Protein AF-A0A524L6E8-F1 (afdb_monomer)

Mean predicted aligned error: 12.8 Å

Structure (mmCIF, N/CA/C/O backbone):
data_AF-A0A524L6E8-F1
#
_entry.id   AF-A0A524L6E8-F1
#
loop_
_atom_site.group_PDB
_atom_site.id
_atom_site.type_symbol
_atom_site.label_atom_id
_atom_site.label_alt_id
_atom_site.label_comp_id
_atom_site.label_asym_id
_atom_site.label_entity_id
_atom_site.label_seq_id
_atom_site.pdbx_PDB_ins_code
_atom_site.Cartn_x
_atom_site.Cartn_y
_atom_site.Cartn_z
_atom_site.occupancy
_atom_site.B_iso_or_equiv
_atom_site.auth_seq_id
_atom_site.auth_comp_id
_atom_site.auth_asym_id
_atom_site.auth_atom_id
_atom_site.pdbx_PDB_model_num
ATOM 1 N N . MET A 1 1 ? -64.351 -4.124 -28.012 1.00 36.62 1 MET A N 1
ATOM 2 C CA . MET A 1 1 ? -64.960 -5.463 -27.876 1.00 36.62 1 MET A CA 1
ATOM 3 C C . MET A 1 1 ? -64.747 -5.897 -26.426 1.00 36.62 1 MET A C 1
ATOM 5 O O . MET A 1 1 ? -63.591 -6.002 -26.065 1.00 36.62 1 MET A O 1
ATOM 9 N N . PHE A 1 2 ? -65.839 -5.982 -25.640 1.00 32.44 2 PHE A N 1
ATOM 10 C CA . PHE A 1 2 ? -66.122 -6.810 -24.435 1.00 32.44 2 PHE A CA 1
ATOM 11 C C . PHE A 1 2 ? -65.015 -7.028 -23.366 1.00 32.44 2 PHE A C 1
ATOM 13 O O . PHE A 1 2 ? -63.900 -7.359 -23.717 1.00 32.44 2 PHE A O 1
ATOM 20 N N . HIS A 1 3 ? -65.199 -7.000 -22.038 1.00 32.91 3 HIS A N 1
ATOM 21 C CA . HIS A 1 3 ? -66.310 -6.858 -21.074 1.00 32.91 3 HIS A CA 1
ATOM 22 C C . HIS A 1 3 ? -65.629 -6.748 -19.678 1.00 32.91 3 HIS A C 1
ATOM 24 O O . HIS A 1 3 ? -64.704 -7.498 -19.397 1.00 32.91 3 HIS A O 1
ATOM 30 N N . CYS A 1 4 ? -65.873 -5.713 -18.870 1.00 39.41 4 CYS A N 1
ATOM 31 C CA . CYS A 1 4 ? -66.636 -5.737 -17.606 1.00 39.41 4 CYS A CA 1
ATOM 32 C C . CYS A 1 4 ? -66.816 -7.102 -16.896 1.00 39.41 4 CYS A C 1
ATOM 34 O O . CYS A 1 4 ? -67.574 -7.923 -17.398 1.00 39.41 4 CYS A O 1
ATOM 36 N N . VAL A 1 5 ? -66.271 -7.260 -15.674 1.00 37.06 5 VAL A N 1
ATOM 37 C CA . VAL A 1 5 ? -66.956 -7.923 -14.537 1.00 37.06 5 VAL A CA 1
ATOM 38 C C . VAL A 1 5 ? -66.565 -7.236 -13.220 1.00 37.06 5 VAL A C 1
ATOM 40 O O . VAL A 1 5 ? -65.396 -7.130 -12.860 1.00 37.06 5 VAL A O 1
ATOM 43 N N . SER A 1 6 ? -67.594 -6.766 -12.520 1.00 40.00 6 SER A N 1
ATOM 44 C CA . SER A 1 6 ? -67.621 -6.276 -11.140 1.00 40.00 6 SER A CA 1
ATOM 45 C C . SER A 1 6 ? -67.808 -7.450 -10.172 1.00 40.00 6 SER A C 1
ATOM 47 O O . SER A 1 6 ? -68.568 -8.355 -10.502 1.00 40.00 6 SER A O 1
ATOM 49 N N . LEU A 1 7 ? -67.241 -7.410 -8.957 1.00 32.84 7 LEU A N 1
ATOM 50 C CA . LEU A 1 7 ? -67.860 -8.085 -7.809 1.00 32.84 7 LEU A CA 1
ATOM 51 C C . LEU A 1 7 ? -67.586 -7.357 -6.481 1.00 32.84 7 LEU A C 1
ATOM 53 O O . LEU A 1 7 ? -66.528 -6.781 -6.247 1.00 32.84 7 LEU A O 1
ATOM 57 N N . ARG A 1 8 ? -68.627 -7.351 -5.652 1.00 38.22 8 ARG A N 1
ATOM 58 C CA . ARG A 1 8 ? -68.898 -6.538 -4.462 1.00 38.22 8 ARG A CA 1
ATOM 59 C C . ARG A 1 8 ? -68.482 -7.236 -3.152 1.00 38.22 8 ARG A C 1
ATOM 61 O O . ARG A 1 8 ? -68.703 -8.429 -3.027 1.00 38.22 8 ARG A O 1
ATOM 68 N N . ILE A 1 9 ? -68.092 -6.407 -2.169 1.00 38.91 9 ILE A N 1
ATOM 69 C CA . ILE A 1 9 ? -68.478 -6.400 -0.731 1.00 38.91 9 ILE A CA 1
ATOM 70 C C . ILE A 1 9 ? -68.119 -7.625 0.139 1.00 38.91 9 ILE A C 1
ATOM 72 O O . ILE A 1 9 ? -68.647 -8.700 -0.084 1.00 38.91 9 ILE A O 1
ATOM 76 N N . ILE A 1 10 ? -67.402 -7.384 1.252 1.00 36.03 10 ILE A N 1
ATOM 77 C CA . ILE A 1 10 ? -67.815 -7.716 2.639 1.00 36.03 10 ILE A CA 1
ATOM 78 C C . ILE A 1 10 ? -67.105 -6.742 3.603 1.00 36.03 10 ILE A C 1
ATOM 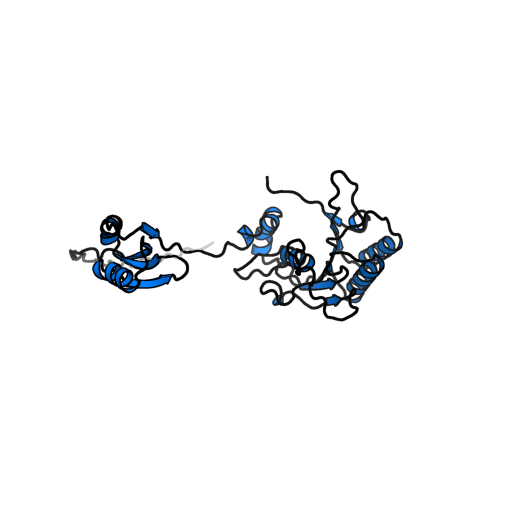80 O O . ILE A 1 10 ? -65.882 -6.639 3.632 1.00 36.03 10 ILE A O 1
ATOM 84 N N . LYS A 1 11 ? -67.908 -5.989 4.367 1.00 38.00 11 LYS A N 1
ATOM 85 C CA . LYS A 1 11 ? -67.497 -5.156 5.507 1.00 38.00 11 LYS A CA 1
ATOM 86 C C . LYS A 1 11 ? -67.365 -6.057 6.737 1.00 38.00 11 LYS A C 1
ATOM 88 O O . LYS A 1 11 ? -68.365 -6.657 7.113 1.00 38.00 11 LYS A O 1
ATOM 93 N N . ASN A 1 12 ? -66.213 -6.064 7.406 1.00 34.88 12 ASN A N 1
ATOM 94 C CA . ASN A 1 12 ? -66.106 -6.538 8.789 1.00 34.88 12 ASN A CA 1
ATOM 95 C C . ASN A 1 12 ? -65.805 -5.348 9.704 1.00 34.88 12 ASN A C 1
ATOM 97 O O . ASN A 1 12 ? -64.741 -4.739 9.642 1.00 34.88 12 ASN A O 1
ATOM 101 N N . ILE A 1 13 ? -66.805 -5.003 10.513 1.00 41.88 13 ILE A N 1
ATOM 102 C CA . ILE A 1 13 ? -66.733 -4.052 11.620 1.00 41.88 13 ILE A CA 1
ATOM 103 C C . ILE A 1 13 ? -66.117 -4.800 12.804 1.00 41.88 13 ILE A C 1
ATOM 105 O O . ILE A 1 13 ? -66.696 -5.775 13.276 1.00 41.88 13 ILE A O 1
ATOM 109 N N . VAL A 1 14 ? -64.971 -4.334 13.298 1.00 35.69 14 VAL A N 1
ATOM 110 C CA . VAL A 1 14 ? -64.428 -4.734 14.601 1.00 35.69 14 VAL A CA 1
ATOM 111 C C . VAL A 1 14 ? -64.546 -3.523 15.522 1.00 35.69 14 VAL A C 1
ATOM 113 O O . VAL A 1 14 ? -63.845 -2.530 15.349 1.00 35.69 14 VAL A O 1
ATOM 116 N N . LEU A 1 15 ? -65.490 -3.587 16.465 1.00 37.50 15 LEU A N 1
ATOM 117 C CA . LEU A 1 15 ? -65.583 -2.655 17.588 1.00 37.50 15 LEU A CA 1
ATOM 118 C C . LEU A 1 15 ? -64.434 -2.954 18.559 1.00 37.50 15 LEU A C 1
ATOM 120 O O . LEU A 1 15 ? -64.418 -4.009 19.190 1.00 37.50 15 LEU A O 1
ATOM 124 N N . ILE A 1 16 ? -63.491 -2.023 18.693 1.00 38.66 16 ILE A N 1
ATOM 125 C CA . ILE A 1 16 ? -62.458 -2.060 19.731 1.00 38.66 16 ILE A CA 1
ATOM 126 C C . ILE A 1 16 ? -62.989 -1.298 20.949 1.00 38.66 16 ILE A C 1
ATOM 128 O O . ILE A 1 16 ? -63.205 -0.088 20.900 1.00 38.66 16 ILE A O 1
ATOM 132 N N . PHE A 1 17 ? -63.221 -2.026 22.040 1.00 37.28 17 PHE A N 1
ATOM 133 C CA . PHE A 1 17 ? -63.502 -1.473 23.363 1.00 37.28 17 PHE A CA 1
ATOM 134 C C . PHE A 1 17 ? -62.194 -0.926 23.957 1.00 37.28 17 PHE A C 1
ATOM 136 O O . PHE A 1 17 ? -61.263 -1.684 24.223 1.00 37.28 17 PHE A O 1
ATOM 143 N N . CYS A 1 18 ? -62.114 0.388 24.164 1.00 33.94 18 CYS A N 1
ATOM 144 C CA . CYS A 1 18 ? -60.981 1.037 24.820 1.00 33.94 18 CYS A CA 1
ATOM 145 C C . CYS A 1 18 ? -61.180 0.982 26.344 1.00 33.94 18 CYS A C 1
ATOM 147 O O . CYS A 1 18 ? -61.939 1.773 26.902 1.00 33.94 18 CYS A O 1
ATOM 149 N N . ALA A 1 19 ? -60.516 0.047 27.024 1.00 40.03 19 ALA A N 1
ATOM 150 C CA . ALA A 1 19 ? -60.362 0.090 28.476 1.00 40.03 19 ALA A CA 1
ATOM 151 C C . ALA A 1 19 ? -59.124 0.936 28.808 1.00 40.03 19 ALA A C 1
ATOM 153 O O . ALA A 1 19 ? -57.996 0.543 28.516 1.00 40.03 19 ALA A O 1
ATOM 154 N N . ILE A 1 20 ? -59.336 2.118 29.388 1.00 41.97 20 ILE A N 1
ATOM 155 C CA . ILE A 1 20 ? -58.260 2.968 29.907 1.00 41.97 20 ILE A CA 1
ATOM 156 C C . ILE A 1 20 ? -57.795 2.360 31.232 1.00 41.97 20 ILE A C 1
ATOM 158 O O . ILE A 1 20 ? -58.473 2.479 32.251 1.00 41.97 20 ILE A O 1
ATOM 162 N N . LEU A 1 21 ? -56.640 1.697 31.210 1.00 39.06 21 LEU A N 1
ATOM 163 C CA . LEU A 1 21 ? -55.912 1.311 32.413 1.00 39.06 21 LEU A CA 1
ATOM 164 C C . LEU A 1 21 ? -54.961 2.464 32.769 1.00 39.06 21 LEU A C 1
ATOM 166 O O . LEU A 1 21 ? -53.971 2.696 32.077 1.00 39.06 21 LEU A O 1
ATOM 170 N N . VAL A 1 22 ? -55.268 3.214 33.829 1.00 43.75 22 VAL A N 1
ATOM 171 C CA . VAL A 1 22 ? -54.343 4.211 34.387 1.00 43.75 22 VAL A CA 1
ATOM 172 C C . VAL A 1 22 ? -53.278 3.458 35.180 1.00 43.75 22 VAL A C 1
ATOM 174 O O . VAL A 1 22 ? -53.505 3.055 36.319 1.00 43.75 22 VAL A O 1
ATOM 177 N N . ILE A 1 23 ? -52.120 3.231 34.563 1.00 44.09 23 ILE A N 1
ATOM 178 C CA . ILE A 1 23 ? -50.935 2.721 35.255 1.00 44.09 23 ILE A CA 1
ATOM 179 C C . ILE A 1 23 ? -50.186 3.937 35.804 1.00 44.09 23 ILE A C 1
ATOM 181 O O . ILE A 1 23 ? -49.576 4.692 35.049 1.00 44.09 23 ILE A O 1
ATOM 185 N N . ASN A 1 24 ? -50.224 4.127 37.124 1.00 41.59 24 ASN A N 1
ATOM 186 C CA . ASN A 1 24 ? -49.291 5.009 37.825 1.00 41.59 24 ASN A CA 1
ATOM 187 C C . ASN A 1 24 ? -47.890 4.382 37.766 1.00 41.59 24 ASN A C 1
ATOM 189 O O . ASN A 1 24 ? -47.477 3.665 38.674 1.00 41.59 24 ASN A O 1
ATOM 193 N N . GLY A 1 25 ? -47.178 4.610 36.664 1.00 37.53 25 GLY A N 1
ATOM 194 C CA . GLY A 1 25 ? -45.773 4.252 36.533 1.00 37.53 25 GLY A CA 1
ATOM 195 C C . GLY A 1 25 ? -44.909 5.273 37.261 1.00 37.53 25 GLY A C 1
ATOM 196 O O . GLY A 1 25 ? -44.691 6.373 36.760 1.00 37.53 25 GLY A O 1
ATOM 197 N N . THR A 1 26 ? -44.382 4.917 38.431 1.00 43.66 26 THR A N 1
ATOM 198 C CA . THR A 1 26 ? -43.161 5.550 38.936 1.00 43.66 26 THR A CA 1
ATOM 199 C C . THR A 1 26 ? -42.056 5.264 37.924 1.00 43.66 26 THR A C 1
ATOM 201 O O . THR A 1 26 ? -41.679 4.105 37.748 1.00 43.66 26 THR A O 1
ATOM 204 N N . ALA A 1 27 ? -41.574 6.288 37.220 1.00 42.12 27 ALA A N 1
ATOM 205 C CA . ALA A 1 27 ? -40.436 6.151 36.322 1.00 42.12 27 ALA A CA 1
ATOM 206 C C . ALA A 1 27 ? -39.238 5.618 37.125 1.00 42.12 27 ALA A C 1
ATOM 208 O O . ALA A 1 27 ? -38.741 6.302 38.020 1.00 42.12 27 ALA A O 1
ATOM 209 N N . LEU A 1 28 ? -38.794 4.390 36.838 1.00 50.12 28 LEU A N 1
ATOM 210 C CA . LEU A 1 28 ? -37.467 3.944 37.252 1.00 50.12 28 LEU A CA 1
ATOM 211 C C . LEU A 1 28 ? -36.471 4.915 36.616 1.00 50.12 28 LEU A C 1
ATOM 213 O O . LEU A 1 28 ? -36.441 5.051 35.393 1.00 50.12 28 LEU A O 1
ATOM 217 N N . ALA A 1 29 ? -35.719 5.641 37.443 1.00 58.91 29 ALA A N 1
ATOM 218 C CA . ALA A 1 29 ? -34.660 6.513 36.958 1.00 58.91 29 ALA A CA 1
ATOM 219 C C . ALA A 1 29 ? -33.679 5.658 36.147 1.00 58.91 29 ALA A C 1
ATOM 221 O O . ALA A 1 29 ? -33.188 4.653 36.657 1.00 58.91 29 ALA A O 1
ATOM 222 N N . ALA A 1 30 ? -33.451 6.019 34.884 1.00 84.31 30 ALA A N 1
ATOM 223 C CA . ALA A 1 30 ? -32.510 5.301 34.039 1.00 84.31 30 ALA A CA 1
ATOM 224 C C . ALA A 1 30 ? -31.103 5.379 34.652 1.00 84.31 30 ALA A C 1
ATOM 226 O O . ALA A 1 30 ? -30.686 6.440 35.126 1.00 84.31 30 ALA A O 1
ATOM 227 N N . ASP A 1 31 ? -30.387 4.259 34.655 1.00 91.69 31 ASP A N 1
ATOM 228 C CA . ASP A 1 31 ? -28.967 4.247 34.993 1.00 91.69 31 ASP A CA 1
ATOM 229 C C . ASP A 1 31 ? -28.167 4.854 33.831 1.00 91.69 31 ASP A C 1
ATOM 231 O O . ASP A 1 31 ? -28.506 4.663 32.659 1.00 91.69 31 ASP A O 1
ATOM 235 N N . ARG A 1 32 ? -27.090 5.574 34.154 1.00 93.81 32 ARG A N 1
ATOM 236 C CA . ARG A 1 32 ? -26.113 6.084 33.191 1.00 93.81 32 ARG A CA 1
ATOM 237 C C . ARG A 1 32 ? -24.729 5.541 33.503 1.00 93.81 32 ARG A C 1
ATOM 239 O O . ARG A 1 32 ? -24.283 5.551 34.651 1.00 93.81 32 ARG A O 1
ATOM 246 N N . ASP A 1 33 ? -24.033 5.127 32.453 1.00 96.56 33 ASP A N 1
ATOM 247 C CA . ASP A 1 33 ? -22.639 4.719 32.542 1.00 96.56 33 ASP A CA 1
ATOM 248 C C . ASP A 1 33 ? -21.717 5.939 32.573 1.00 96.56 33 ASP A C 1
ATOM 250 O O . ASP A 1 33 ? -21.792 6.845 31.737 1.00 96.56 33 ASP A O 1
ATOM 254 N N . VAL A 1 34 ? -20.867 5.982 33.593 1.00 96.88 34 VAL A N 1
ATOM 255 C CA . VAL A 1 34 ? -20.002 7.118 33.897 1.00 96.88 34 VAL A CA 1
ATOM 256 C C . VAL A 1 34 ? -18.607 6.665 34.298 1.00 96.88 34 VAL A C 1
ATOM 258 O O . VAL A 1 34 ? -18.418 5.593 34.876 1.00 96.88 34 VAL A O 1
ATOM 261 N N . ILE A 1 35 ? -17.638 7.547 34.073 1.00 96.94 35 ILE A N 1
ATOM 262 C CA . ILE A 1 35 ? -16.325 7.491 34.707 1.00 96.94 35 ILE A CA 1
ATOM 263 C C . ILE A 1 35 ? -16.317 8.497 35.860 1.00 96.94 35 ILE A C 1
ATOM 265 O O . ILE A 1 35 ? -16.524 9.699 35.662 1.00 96.94 35 ILE A O 1
ATOM 269 N N . VAL A 1 36 ? -16.063 8.007 37.072 1.00 96.69 36 VAL A N 1
ATOM 270 C CA . VAL A 1 36 ? -15.968 8.812 38.295 1.00 96.69 36 VAL A CA 1
ATOM 271 C C . VAL A 1 36 ? -14.506 8.908 38.703 1.00 96.69 36 VAL A C 1
ATOM 273 O O . VAL A 1 36 ? -13.894 7.908 39.074 1.00 96.69 36 VAL A O 1
ATOM 276 N N . GLY A 1 37 ? -13.942 10.111 38.630 1.00 95.50 37 GLY A N 1
ATOM 277 C CA . GLY A 1 37 ? -12.593 10.415 39.097 1.00 95.50 37 GLY A CA 1
ATOM 278 C C . GLY A 1 37 ? -12.589 10.867 40.550 1.00 95.50 37 GLY A C 1
ATOM 279 O O . GLY A 1 37 ? -13.495 11.578 40.982 1.00 95.50 37 GLY A O 1
ATOM 280 N N . PHE A 1 38 ? -11.542 10.521 41.295 1.00 94.88 38 PHE A N 1
ATOM 281 C CA . PHE A 1 38 ? -11.409 10.814 42.724 1.00 94.88 38 PHE A CA 1
ATOM 282 C C . PHE A 1 38 ? -10.144 11.629 43.018 1.00 94.88 38 PHE A C 1
ATOM 284 O O . PHE A 1 38 ? -9.137 11.530 42.311 1.00 94.88 38 PHE A O 1
ATOM 291 N N . HIS A 1 39 ? -10.168 12.421 44.093 1.00 90.25 39 HIS A N 1
ATOM 292 C CA . HIS A 1 39 ? -8.996 13.184 44.544 1.00 90.25 39 HIS A CA 1
ATOM 293 C C . HIS A 1 39 ? -7.924 12.315 45.225 1.00 90.25 39 HIS A C 1
ATOM 295 O O . HIS A 1 39 ? -6.746 12.655 45.164 1.00 90.25 39 HIS A O 1
ATOM 301 N N . GLN A 1 40 ? -8.312 11.198 45.850 1.00 83.25 40 GLN A N 1
ATOM 302 C CA . GLN A 1 40 ? -7.420 10.289 46.584 1.00 83.25 40 GLN A CA 1
ATOM 303 C C . GLN A 1 40 ? -7.697 8.828 46.226 1.00 83.25 40 GLN A C 1
ATOM 305 O O . GLN A 1 40 ? -8.834 8.476 45.901 1.00 83.25 40 GLN A O 1
ATOM 310 N N . SER A 1 41 ? -6.662 7.987 46.240 1.00 71.38 41 SER A N 1
ATOM 311 C CA . SER A 1 41 ? -6.761 6.582 45.845 1.00 71.38 41 SER A CA 1
ATOM 312 C C . SER A 1 41 ? -7.025 5.678 47.047 1.00 71.38 41 SER A C 1
ATOM 314 O O . SER A 1 41 ? -6.100 5.299 47.760 1.00 71.38 41 SER A O 1
ATOM 316 N N . ASP A 1 42 ? -8.286 5.302 47.238 1.00 80.50 42 ASP A N 1
ATOM 317 C CA . ASP A 1 42 ? -8.696 4.219 48.136 1.00 80.50 42 ASP A CA 1
ATOM 318 C C . ASP A 1 42 ? -9.820 3.427 47.460 1.00 80.50 42 ASP A C 1
ATOM 320 O O . ASP A 1 42 ? -10.948 3.902 47.348 1.00 80.50 42 ASP A O 1
ATOM 324 N N . VAL A 1 43 ? -9.494 2.230 46.973 1.00 72.69 43 VAL A N 1
ATOM 325 C CA . VAL A 1 43 ? -10.407 1.383 46.189 1.00 72.69 43 VAL A CA 1
ATOM 326 C C . VAL A 1 43 ? -11.669 1.028 46.978 1.00 72.69 43 VAL A C 1
ATOM 328 O O . VAL A 1 43 ? -12.773 1.150 46.450 1.00 72.69 43 VAL A O 1
ATOM 331 N N . THR A 1 44 ? -11.524 0.690 48.261 1.00 81.00 44 THR A N 1
ATOM 332 C CA . THR A 1 44 ? -12.650 0.337 49.138 1.00 81.00 44 THR A CA 1
ATOM 333 C C . THR A 1 44 ? -13.576 1.536 49.330 1.00 81.00 44 THR A C 1
ATOM 335 O O . THR A 1 44 ? -14.801 1.405 49.300 1.00 81.00 44 THR A O 1
ATOM 338 N N . ALA A 1 45 ? -13.002 2.734 49.480 1.00 83.50 45 ALA A N 1
ATOM 339 C CA . ALA A 1 45 ? -13.780 3.962 49.602 1.00 83.50 45 ALA A CA 1
ATOM 340 C C . ALA A 1 45 ? -14.493 4.343 48.294 1.00 83.50 45 ALA A C 1
ATOM 342 O O . ALA A 1 45 ? -15.626 4.827 48.350 1.00 83.50 45 ALA A O 1
ATOM 343 N N . LYS A 1 46 ? -13.868 4.109 47.129 1.00 88.19 46 LYS A N 1
ATOM 344 C CA . LYS A 1 46 ? -14.487 4.336 45.810 1.00 88.19 46 LYS A CA 1
ATOM 345 C C . LYS A 1 46 ? -15.683 3.415 45.599 1.00 88.19 46 LYS A C 1
ATOM 347 O O . LYS A 1 46 ? -16.774 3.900 45.311 1.00 88.19 46 LYS A O 1
ATOM 352 N N . GLU A 1 47 ? -15.489 2.108 45.773 1.00 88.88 47 GLU A N 1
ATOM 353 C CA . GLU A 1 47 ? -16.532 1.097 45.586 1.00 88.88 47 GLU A CA 1
ATOM 354 C C . GLU A 1 47 ? -17.718 1.365 46.516 1.00 88.88 47 GLU A C 1
ATOM 356 O O . GLU A 1 47 ? -18.863 1.440 46.063 1.00 88.88 47 GLU A O 1
ATOM 361 N N . LYS A 1 48 ? -17.442 1.645 47.797 1.00 91.69 48 LYS A N 1
ATOM 362 C CA . LYS A 1 48 ? -18.482 2.017 48.756 1.00 91.69 48 LYS A CA 1
ATOM 363 C C . LYS A 1 48 ? -19.243 3.274 48.326 1.00 91.69 48 LYS A C 1
ATOM 365 O O . LYS A 1 48 ? -20.464 3.291 48.421 1.00 91.69 48 LYS A O 1
ATOM 370 N N . LEU A 1 49 ? -18.559 4.316 47.842 1.00 92.62 49 LEU A N 1
ATOM 371 C CA . LEU A 1 49 ? -19.215 5.551 47.396 1.00 92.62 49 LEU A CA 1
ATOM 372 C C . LEU A 1 49 ? -20.168 5.290 46.224 1.00 92.62 49 LEU A C 1
ATOM 374 O O . LEU A 1 49 ? -21.288 5.805 46.226 1.00 92.62 49 LEU A O 1
ATOM 378 N N . ILE A 1 50 ? -19.744 4.481 45.248 1.00 94.81 50 ILE A N 1
ATOM 379 C CA . ILE A 1 50 ? -20.592 4.081 44.119 1.00 94.81 50 ILE A CA 1
ATOM 380 C C . ILE A 1 50 ? -21.827 3.319 44.623 1.00 94.81 50 ILE A C 1
ATOM 382 O O . ILE A 1 50 ? -22.950 3.700 44.288 1.00 94.81 50 ILE A O 1
ATOM 386 N N . HIS A 1 51 ? -21.643 2.319 45.490 1.00 93.69 51 HIS A N 1
ATOM 387 C CA . HIS A 1 51 ? -22.746 1.535 46.059 1.00 93.69 51 HIS A CA 1
ATOM 388 C C . HIS A 1 51 ? -23.708 2.361 46.926 1.00 93.69 51 HIS A C 1
ATOM 390 O O . HIS A 1 51 ? -24.923 2.222 46.788 1.00 93.69 51 HIS A O 1
ATOM 396 N N . ASP A 1 52 ? -23.197 3.261 47.772 1.00 94.38 52 ASP A N 1
ATOM 397 C CA . ASP A 1 52 ? -24.000 4.150 48.629 1.00 94.38 52 ASP A CA 1
ATOM 398 C C . ASP A 1 52 ? -24.909 5.089 47.810 1.00 94.38 52 ASP A C 1
ATOM 400 O O . ASP A 1 52 ? -25.905 5.608 48.320 1.00 94.38 52 ASP A O 1
ATOM 404 N N . ASN A 1 53 ? -24.574 5.323 46.538 1.00 94.31 53 ASN A N 1
ATOM 405 C CA . ASN A 1 53 ? -25.381 6.105 45.603 1.00 94.31 53 ASN A CA 1
ATOM 406 C C . ASN A 1 53 ? -26.156 5.223 44.611 1.00 94.31 53 ASN A C 1
ATOM 408 O O . ASN A 1 53 ? -26.594 5.702 43.567 1.00 94.31 53 ASN A O 1
ATOM 412 N N . GLY A 1 54 ? -26.361 3.947 44.945 1.00 94.00 54 GLY A N 1
ATOM 413 C CA . GLY A 1 54 ? -27.151 3.006 44.150 1.00 94.00 54 GLY A CA 1
ATOM 414 C C . GLY A 1 54 ? -26.488 2.574 42.843 1.00 94.00 54 GLY A C 1
ATOM 415 O O . GLY A 1 54 ? -27.149 1.955 42.016 1.00 94.00 54 GLY A O 1
ATOM 416 N N . GLY A 1 55 ? -25.211 2.905 42.643 1.00 94.75 55 GLY A N 1
ATOM 417 C CA . GLY A 1 55 ? -24.458 2.517 41.462 1.00 94.75 55 GLY A CA 1
ATOM 418 C C . GLY A 1 55 ? -23.846 1.122 41.568 1.00 94.75 55 GLY A C 1
ATOM 419 O O . GLY A 1 55 ? -23.761 0.520 42.641 1.00 94.75 55 GLY A O 1
ATOM 420 N N . LYS A 1 56 ? -23.378 0.620 40.427 1.00 96.00 56 LYS A N 1
ATOM 421 C CA . LYS A 1 56 ? -22.650 -0.641 40.278 1.00 96.00 56 LYS A CA 1
ATOM 422 C C . LYS A 1 56 ? -21.281 -0.357 39.684 1.00 96.00 56 LYS A C 1
ATOM 424 O O . LYS A 1 56 ? -21.185 0.199 38.588 1.00 96.00 56 LYS A O 1
ATOM 429 N N . LEU A 1 57 ? -20.233 -0.750 40.400 1.00 94.56 57 LEU A N 1
ATOM 430 C CA . LEU A 1 57 ? -18.865 -0.683 39.905 1.00 94.56 57 LEU A CA 1
ATOM 431 C C . LEU A 1 57 ? -18.699 -1.636 38.710 1.00 94.56 57 LEU A C 1
ATOM 433 O O . LEU A 1 57 ? -19.116 -2.790 38.781 1.00 94.56 57 LEU A O 1
ATOM 437 N N . LYS A 1 58 ? -18.092 -1.157 37.619 1.00 95.88 58 LYS A N 1
ATOM 438 C CA . LYS A 1 58 ? -17.739 -1.982 36.453 1.00 95.88 58 LYS A CA 1
ATOM 439 C C . LYS A 1 58 ? -16.241 -2.270 36.398 1.00 95.88 58 LYS A C 1
ATOM 441 O O . LYS A 1 58 ? -15.847 -3.417 36.212 1.00 95.88 58 LYS A O 1
ATOM 446 N N . LYS A 1 59 ? -15.402 -1.242 36.565 1.00 95.00 59 LYS A N 1
ATOM 447 C CA . LYS A 1 59 ? -13.935 -1.368 36.527 1.00 95.00 59 LYS A CA 1
ATOM 448 C C . LYS A 1 59 ? -13.264 -0.273 37.350 1.00 95.00 59 LYS A C 1
ATOM 450 O O . LYS A 1 59 ? -13.612 0.892 37.185 1.00 95.00 59 LYS A O 1
ATOM 455 N N . ASP A 1 60 ? -12.278 -0.632 38.170 1.00 93.50 60 ASP A N 1
ATOM 456 C CA . ASP A 1 60 ? -11.335 0.319 38.776 1.00 93.50 60 ASP A CA 1
ATOM 457 C C . ASP A 1 60 ? -10.108 0.462 37.870 1.00 93.50 60 ASP A C 1
ATOM 459 O O . ASP A 1 60 ? -9.567 -0.530 37.372 1.00 93.50 60 ASP A O 1
ATOM 463 N N . PHE A 1 61 ? -9.698 1.698 37.601 1.00 92.88 61 PHE A N 1
ATOM 464 C CA . PHE A 1 61 ? -8.560 1.975 36.736 1.00 92.88 61 PHE A CA 1
ATOM 465 C C . PHE A 1 61 ? -7.280 2.090 37.572 1.00 92.88 61 PHE A C 1
ATOM 467 O O . PHE A 1 61 ? -7.255 2.744 38.610 1.00 92.88 61 PHE A O 1
ATOM 474 N N . HIS A 1 62 ? -6.190 1.476 37.107 1.00 89.38 62 HIS A N 1
ATOM 475 C CA . HIS A 1 62 ? -4.901 1.518 37.814 1.00 89.38 62 HIS A CA 1
ATOM 476 C C . HIS A 1 62 ? -4.020 2.705 37.402 1.00 89.38 62 HIS A C 1
ATOM 478 O O . HIS A 1 62 ? -3.209 3.170 38.196 1.00 89.38 62 HIS A O 1
ATOM 484 N N . LEU A 1 63 ? -4.177 3.206 36.170 1.00 90.44 63 LEU A N 1
ATOM 485 C CA . LEU A 1 63 ? -3.387 4.327 35.642 1.00 90.44 63 LEU A CA 1
ATOM 486 C C . LEU A 1 63 ? -3.881 5.687 36.151 1.00 90.44 63 LEU A C 1
ATOM 488 O O . LEU A 1 63 ? -3.099 6.609 36.367 1.00 90.44 63 LEU A O 1
ATOM 492 N N . ILE A 1 64 ? -5.193 5.815 36.323 1.00 93.19 64 ILE A N 1
ATOM 493 C CA . ILE A 1 64 ? -5.845 7.029 36.801 1.00 93.19 64 ILE A CA 1
ATOM 494 C C . ILE A 1 64 ? -6.658 6.696 38.036 1.00 93.19 64 ILE A C 1
ATOM 496 O O . ILE A 1 64 ? -7.202 5.605 38.159 1.00 93.19 64 ILE A O 1
ATOM 500 N N . ASN A 1 65 ? -6.795 7.661 38.936 1.00 93.88 65 ASN A N 1
ATOM 501 C CA . ASN A 1 65 ? -7.599 7.481 40.131 1.00 93.88 65 ASN A CA 1
ATOM 502 C C . ASN A 1 65 ? -9.102 7.622 39.830 1.00 93.88 65 ASN A C 1
ATOM 504 O O . ASN A 1 65 ? -9.733 8.604 40.223 1.00 93.88 65 ASN A O 1
ATOM 508 N N . ALA A 1 66 ? -9.658 6.672 39.082 1.00 95.50 66 ALA A N 1
ATOM 509 C CA . ALA A 1 66 ? -11.038 6.695 38.621 1.00 95.50 66 ALA A CA 1
ATOM 510 C C . ALA A 1 66 ? -11.629 5.285 38.519 1.00 95.50 66 ALA A C 1
ATOM 512 O O . ALA A 1 66 ? -10.896 4.302 38.446 1.00 95.50 66 ALA A O 1
ATOM 513 N N . VAL A 1 67 ? -12.957 5.207 38.463 1.00 96.00 67 VAL A N 1
ATOM 514 C CA . VAL A 1 67 ? -13.696 3.972 38.176 1.00 96.00 67 VAL A CA 1
ATOM 515 C C . VAL A 1 67 ? -14.698 4.195 37.052 1.00 96.00 67 VAL A C 1
ATOM 517 O O . VAL A 1 67 ? -15.231 5.296 36.928 1.00 96.00 67 VAL A O 1
ATOM 520 N N . SER A 1 68 ? -14.999 3.154 36.280 1.00 96.75 68 SER A N 1
ATOM 521 C CA . SER A 1 68 ? -16.232 3.088 35.487 1.00 96.75 68 SER A CA 1
ATOM 522 C C . SER A 1 68 ? -17.337 2.448 36.324 1.00 96.75 68 SER A C 1
ATOM 524 O O . SER A 1 68 ? -17.113 1.459 37.034 1.00 96.75 68 SER A O 1
ATOM 526 N N . ALA A 1 69 ? -18.531 3.026 36.271 1.00 96.69 69 ALA A N 1
ATOM 527 C CA . ALA A 1 69 ? -19.690 2.563 37.017 1.00 96.69 69 ALA A CA 1
ATOM 528 C C . ALA A 1 69 ? -20.983 2.864 36.258 1.00 96.69 69 ALA A C 1
ATOM 530 O O . ALA A 1 69 ? -21.061 3.833 35.508 1.00 96.69 69 ALA A O 1
ATOM 531 N N . SER A 1 70 ? -22.010 2.056 36.505 1.00 97.12 70 SER A N 1
ATOM 532 C CA . SER A 1 70 ? -23.389 2.396 36.150 1.00 97.12 70 SER A CA 1
ATOM 533 C C . SER A 1 70 ? -24.046 3.045 37.362 1.00 97.12 70 SER A C 1
ATOM 535 O O . SER A 1 70 ? -23.996 2.465 38.447 1.00 97.12 70 SER A O 1
ATOM 537 N N . VAL A 1 71 ? -24.597 4.249 37.231 1.00 96.62 71 VAL A N 1
ATOM 538 C CA . VAL A 1 71 ? -25.143 5.027 38.355 1.00 96.62 71 VAL A CA 1
ATOM 539 C C . VAL A 1 71 ? -26.546 5.527 38.004 1.00 96.62 71 VAL A C 1
ATOM 541 O O . VAL A 1 71 ? -26.714 6.061 36.908 1.00 96.62 71 VAL A O 1
ATOM 544 N N . PRO A 1 72 ? -27.534 5.453 38.917 1.00 96.75 72 PRO A N 1
ATOM 545 C CA . PRO A 1 72 ? -28.846 6.055 38.694 1.00 96.75 72 PRO A CA 1
ATOM 546 C C . PRO A 1 72 ? -28.724 7.545 38.364 1.00 96.75 72 PRO A C 1
ATOM 548 O O . PRO A 1 72 ? -28.152 8.301 39.154 1.00 96.75 72 PRO A O 1
ATOM 551 N N . GLU A 1 73 ? -29.291 7.993 37.239 1.00 93.81 73 GLU A N 1
ATOM 552 C CA . GLU A 1 73 ? -29.145 9.376 36.749 1.00 93.81 73 GLU A CA 1
ATOM 553 C C . GLU A 1 73 ? -29.519 10.411 37.826 1.00 93.81 73 GLU A C 1
ATOM 555 O O . GLU A 1 73 ? -28.813 11.397 38.040 1.00 93.81 73 GLU A O 1
ATOM 560 N N . ALA A 1 74 ? -30.577 10.127 38.593 1.00 94.38 74 ALA A N 1
ATOM 561 C CA . ALA A 1 74 ? -31.059 10.975 39.684 1.00 94.38 74 ALA A CA 1
ATOM 562 C C . ALA A 1 74 ? -30.020 11.223 40.798 1.00 94.38 74 ALA A C 1
ATOM 564 O O . ALA A 1 74 ? -30.103 12.226 41.509 1.00 94.38 74 ALA A O 1
ATOM 565 N N . ASN A 1 75 ? -29.031 10.337 40.952 1.00 95.31 75 ASN A N 1
ATOM 566 C CA . ASN A 1 75 ? -28.015 10.424 41.999 1.00 95.31 75 ASN A CA 1
ATOM 567 C C . ASN A 1 75 ? -26.729 11.120 41.533 1.00 95.31 75 ASN A C 1
ATOM 569 O O . ASN A 1 75 ? -25.908 11.499 42.372 1.00 95.31 75 ASN A O 1
ATOM 573 N N . ILE A 1 76 ? -26.554 11.358 40.230 1.00 93.88 76 ILE A N 1
ATOM 574 C CA . ILE A 1 76 ? -25.305 11.911 39.693 1.00 93.88 76 ILE A CA 1
ATOM 575 C C . ILE A 1 76 ? -25.078 13.353 40.163 1.00 93.88 76 ILE A C 1
ATOM 577 O O . ILE A 1 76 ? -23.979 13.692 40.600 1.00 93.88 76 ILE A O 1
ATOM 581 N N . GLU A 1 77 ? -26.115 14.195 40.168 1.00 92.75 77 GLU A N 1
ATOM 582 C CA . GLU A 1 77 ? -26.003 15.584 40.647 1.00 92.75 77 GLU A CA 1
ATOM 583 C C . GLU A 1 77 ? -25.696 15.677 42.147 1.00 92.75 77 GLU A C 1
ATOM 585 O O . GLU A 1 77 ? -25.039 16.616 42.602 1.00 92.75 77 GLU A O 1
ATOM 590 N N . LYS A 1 78 ? -26.129 14.683 42.930 1.00 93.50 78 LYS A N 1
ATOM 591 C CA . LYS A 1 78 ? -25.739 14.554 44.337 1.00 93.50 78 LYS A CA 1
ATOM 592 C C . LYS A 1 78 ? -24.268 14.156 44.448 1.00 93.50 78 LYS A C 1
ATOM 594 O O . LYS A 1 78 ? -23.534 14.776 45.213 1.00 93.50 78 LYS A O 1
ATOM 599 N N . MET A 1 79 ? -23.832 13.161 43.676 1.00 94.50 79 MET A N 1
ATOM 600 C CA . MET A 1 79 ? -22.445 12.688 43.682 1.00 94.50 79 MET A CA 1
ATOM 601 C C . MET A 1 79 ? -21.453 13.779 43.265 1.00 94.50 79 MET A C 1
ATOM 603 O O . MET A 1 79 ? -20.406 13.903 43.889 1.00 94.50 79 MET A O 1
ATOM 607 N N . LYS A 1 80 ? -21.796 14.638 42.294 1.00 93.12 80 LYS A N 1
ATOM 608 C CA . LYS A 1 80 ? -20.954 15.780 41.884 1.00 93.12 80 LYS A CA 1
ATOM 609 C C . LYS A 1 80 ? -20.617 16.757 43.022 1.00 93.12 80 LYS A C 1
ATOM 611 O O . LYS A 1 80 ? -19.665 17.517 42.893 1.00 93.12 80 LYS A O 1
ATOM 616 N N . LYS A 1 81 ? -21.390 16.766 44.114 1.00 94.31 81 LYS A N 1
ATOM 617 C CA . LYS A 1 81 ? -21.163 17.632 45.287 1.00 94.31 81 LYS A CA 1
ATOM 618 C C . LYS A 1 81 ? -20.288 16.977 46.362 1.00 94.31 81 LYS A C 1
ATOM 620 O O . LYS A 1 81 ? -19.912 17.651 47.322 1.00 94.31 81 LYS A O 1
ATOM 625 N N . ASP A 1 82 ? -19.991 15.682 46.241 1.00 94.00 82 ASP A N 1
ATOM 626 C CA . ASP A 1 82 ? -19.133 14.966 47.185 1.00 94.00 82 ASP A CA 1
ATOM 627 C C . ASP A 1 82 ? -17.679 15.429 47.027 1.00 94.00 82 ASP A C 1
ATOM 629 O O . ASP A 1 82 ? -17.099 15.328 45.950 1.00 94.00 82 ASP A O 1
ATOM 633 N N . GLN A 1 83 ? -17.071 15.907 48.116 1.00 93.31 83 GLN A N 1
ATOM 634 C CA . GLN A 1 83 ? -15.711 16.466 48.122 1.00 93.31 83 GLN A CA 1
ATOM 635 C C . GLN A 1 83 ? -14.624 15.445 47.741 1.00 93.31 83 GLN A C 1
ATOM 637 O O . GLN A 1 83 ? -13.488 15.819 47.458 1.00 93.31 83 GLN A O 1
ATOM 642 N N . ARG A 1 84 ? -14.944 14.145 47.744 1.00 93.44 84 ARG A N 1
ATOM 643 C CA . ARG A 1 84 ? -14.022 13.079 47.326 1.00 93.44 84 ARG A CA 1
ATOM 644 C C . ARG A 1 84 ? -13.972 12.917 45.805 1.00 93.44 84 ARG A C 1
ATOM 646 O O . ARG A 1 84 ? -12.972 12.411 45.288 1.00 93.44 84 ARG A O 1
ATOM 653 N N . ILE A 1 85 ? -15.027 13.331 45.099 1.00 94.69 85 ILE A N 1
ATOM 654 C CA . ILE A 1 85 ? -15.159 13.204 43.646 1.00 94.69 85 ILE A CA 1
ATOM 655 C C . ILE A 1 85 ? -14.500 14.404 42.967 1.00 94.69 85 ILE A C 1
ATOM 657 O O . ILE A 1 85 ? -14.845 15.553 43.216 1.00 94.69 85 ILE A O 1
ATOM 661 N N . LYS A 1 86 ? -13.562 14.114 42.064 1.00 96.12 86 LYS A N 1
ATOM 662 C CA . LYS A 1 86 ? -12.874 15.093 41.218 1.00 96.12 86 LYS A CA 1
ATOM 663 C C . LYS A 1 86 ? -13.682 15.425 39.964 1.00 96.12 86 LYS A C 1
ATOM 665 O O . LYS A 1 86 ? -13.705 16.571 39.531 1.00 96.12 86 LYS A O 1
ATOM 670 N N . TYR A 1 87 ? -14.301 14.419 39.348 1.00 96.38 87 TYR A N 1
ATOM 671 C CA . TYR A 1 87 ? -15.155 14.584 38.172 1.00 96.38 87 TYR A CA 1
ATOM 672 C C . TYR A 1 87 ? -16.104 13.397 38.006 1.00 96.38 87 TYR A C 1
ATOM 674 O O . TYR A 1 87 ? -15.815 12.289 38.457 1.00 96.38 87 TYR A O 1
ATOM 682 N N . ILE A 1 88 ? -17.209 13.632 37.299 1.00 97.00 88 ILE A N 1
ATOM 683 C CA . ILE A 1 88 ? -18.072 12.589 36.740 1.00 97.00 88 ILE A CA 1
ATOM 684 C C . ILE A 1 88 ? -18.280 12.936 35.273 1.00 97.00 88 ILE A C 1
ATOM 686 O O . ILE A 1 88 ? -18.819 14.001 34.968 1.00 97.00 88 ILE A O 1
ATOM 690 N N . VAL A 1 89 ? -17.844 12.051 34.385 1.00 96.25 89 VAL A N 1
ATOM 691 C CA . VAL A 1 89 ? -18.016 12.186 32.934 1.00 96.25 89 VAL A CA 1
ATOM 692 C C . VAL A 1 89 ? -18.753 10.969 32.395 1.00 96.25 89 VAL A C 1
ATOM 694 O O . VAL A 1 89 ? -18.764 9.922 33.039 1.00 96.25 89 VAL A O 1
ATOM 697 N N . ASN A 1 90 ? -19.381 11.097 31.229 1.00 95.00 90 ASN A N 1
ATOM 698 C CA . ASN A 1 90 ? -20.000 9.951 30.570 1.00 95.00 90 ASN A CA 1
ATOM 699 C C . ASN A 1 90 ? -18.924 8.931 30.189 1.00 95.00 90 ASN A C 1
ATOM 701 O O . ASN A 1 90 ? -17.866 9.318 29.684 1.00 95.00 90 ASN A O 1
ATOM 705 N N . ASP A 1 91 ? -19.215 7.648 30.401 1.00 92.81 91 ASP A N 1
ATOM 706 C CA . ASP A 1 91 ? -18.409 6.563 29.844 1.00 92.81 91 ASP A CA 1
ATOM 707 C C . ASP A 1 91 ? -18.691 6.509 28.340 1.00 92.81 91 ASP A C 1
ATOM 709 O O . ASP A 1 91 ? -19.670 5.926 27.873 1.00 92.81 91 ASP A O 1
ATOM 713 N N . SER A 1 92 ? -17.923 7.308 27.603 1.00 87.06 92 SER A N 1
ATOM 714 C CA . SER A 1 92 ? -18.186 7.580 26.197 1.00 87.06 92 SER A CA 1
ATOM 715 C C . SER A 1 92 ? -17.822 6.354 25.376 1.00 87.06 92 SER A C 1
ATOM 717 O O . SER A 1 92 ? -16.727 5.810 25.506 1.00 87.06 92 SER A O 1
ATOM 719 N N . ILE A 1 93 ? -18.738 5.933 24.507 1.00 76.75 93 ILE A N 1
ATOM 720 C CA . ILE A 1 93 ? -18.471 4.852 23.565 1.00 76.75 93 ILE A CA 1
ATOM 721 C C . ILE A 1 93 ? -17.534 5.402 22.492 1.00 76.75 93 ILE A C 1
ATOM 723 O O . ILE A 1 93 ? -17.906 6.293 21.729 1.00 76.75 93 ILE A O 1
ATOM 727 N N . PHE A 1 94 ? -16.324 4.861 22.433 1.00 61.03 94 PHE A N 1
ATOM 728 C CA . PHE A 1 94 ? -15.452 5.025 21.279 1.00 61.03 94 PHE A CA 1
ATOM 729 C C . PHE A 1 94 ? -15.897 4.014 20.218 1.00 61.03 94 PHE A C 1
ATOM 731 O O . PHE A 1 94 ? -16.065 2.833 20.522 1.00 61.03 94 PHE A O 1
ATOM 738 N N . SER A 1 95 ? -16.126 4.481 18.994 1.00 48.31 95 SER A N 1
ATOM 739 C CA . SER A 1 95 ? -16.377 3.624 17.830 1.00 48.31 95 SER A CA 1
ATOM 740 C C . SER A 1 95 ? -15.163 3.666 16.909 1.00 48.31 95 SER A C 1
ATOM 742 O O . SER A 1 95 ? -14.422 4.652 16.913 1.00 48.31 95 SER A O 1
ATOM 744 N N . ALA A 1 96 ? -14.939 2.586 16.157 1.00 47.81 96 ALA A N 1
ATOM 745 C CA . ALA A 1 96 ? -14.013 2.634 15.034 1.00 47.81 96 ALA A CA 1
ATOM 746 C C . ALA A 1 96 ? -14.511 3.693 14.041 1.00 47.81 96 ALA A C 1
ATOM 748 O O . ALA A 1 96 ? -15.720 3.831 13.834 1.00 47.81 96 ALA A O 1
ATOM 749 N N . ALA A 1 97 ? -13.586 4.469 13.481 1.00 54.47 97 ALA A N 1
ATOM 750 C CA . ALA A 1 97 ? -13.915 5.372 12.391 1.00 54.47 97 ALA A CA 1
ATOM 751 C C . ALA A 1 97 ? -14.399 4.549 11.184 1.00 54.47 97 ALA A C 1
ATOM 753 O O . ALA A 1 97 ? -13.895 3.453 10.949 1.00 54.47 97 ALA A O 1
ATOM 754 N N . ASP A 1 98 ? -15.376 5.075 10.442 1.00 63.66 98 ASP A N 1
ATOM 755 C CA . ASP A 1 98 ? -15.786 4.516 9.148 1.00 63.66 98 ASP A CA 1
ATOM 756 C C . ASP A 1 98 ? -14.559 4.445 8.222 1.00 63.66 98 ASP A C 1
ATOM 758 O O . ASP A 1 98 ? -13.791 5.408 8.159 1.00 63.66 98 ASP A O 1
ATOM 762 N N . GLU A 1 99 ? -14.344 3.337 7.514 1.00 68.81 99 GLU A N 1
ATOM 763 C CA . GLU A 1 99 ? -13.104 3.085 6.754 1.00 68.81 99 GLU A CA 1
ATOM 764 C C . GLU A 1 99 ? -12.835 4.188 5.714 1.00 68.81 99 GLU A C 1
ATOM 766 O O . GLU A 1 99 ? -11.694 4.618 5.517 1.00 68.81 99 GLU A O 1
ATOM 771 N N . TYR A 1 100 ? -13.901 4.720 5.102 1.00 71.50 100 TYR A N 1
ATOM 772 C CA . TYR A 1 100 ? -13.824 5.860 4.184 1.00 71.50 100 TYR A CA 1
ATOM 773 C C . TYR A 1 100 ? -13.468 7.165 4.892 1.00 71.50 100 TYR A C 1
ATOM 775 O O . TYR A 1 100 ? -12.711 7.966 4.346 1.00 71.50 100 TYR A O 1
ATOM 783 N N . SER A 1 101 ? -13.965 7.379 6.114 1.00 70.00 101 SER A N 1
ATOM 784 C CA . SER A 1 101 ? -13.596 8.547 6.923 1.00 70.00 101 SER A CA 1
ATOM 785 C C . SER A 1 101 ? -12.119 8.535 7.334 1.00 70.00 101 SER A C 1
ATOM 787 O O . SER A 1 101 ? -11.523 9.597 7.505 1.00 70.00 101 SER A O 1
ATOM 789 N N . SER A 1 102 ? -11.512 7.347 7.406 1.00 74.31 102 SER A N 1
ATOM 790 C CA . SER A 1 102 ? -10.070 7.155 7.602 1.00 74.31 102 SER A CA 1
ATOM 791 C C . SER A 1 102 ? -9.257 7.265 6.300 1.00 74.31 102 SER A C 1
ATOM 793 O O . SER A 1 102 ? -8.030 7.290 6.354 1.00 74.31 102 SER A O 1
ATOM 795 N N . SER A 1 103 ? -9.918 7.363 5.137 1.00 82.25 103 SER A N 1
ATOM 796 C CA . SER A 1 103 ? -9.311 7.238 3.802 1.00 82.25 103 SER A CA 1
ATOM 797 C C . SER A 1 103 ? -9.755 8.370 2.861 1.00 82.25 103 SER A C 1
ATOM 799 O O . SER A 1 103 ? -10.357 8.132 1.810 1.00 82.25 103 SER A O 1
ATOM 801 N N . TRP A 1 104 ? -9.448 9.623 3.222 1.00 89.56 104 TRP A N 1
ATOM 802 C CA . TRP A 1 104 ? -9.926 10.817 2.500 1.00 89.56 104 TRP A CA 1
ATOM 803 C C . TRP A 1 104 ? -9.662 10.760 0.986 1.00 89.56 104 TRP A C 1
ATOM 805 O O . TRP A 1 104 ? -10.545 11.090 0.200 1.00 89.56 104 TRP A O 1
ATOM 815 N N . GLY A 1 105 ? -8.473 10.306 0.567 1.00 90.75 105 GLY A N 1
ATOM 816 C CA . GLY A 1 105 ? -8.080 10.249 -0.843 1.00 90.75 105 GLY A CA 1
ATOM 817 C C . GLY A 1 105 ? -8.918 9.249 -1.640 1.00 90.75 105 GLY A C 1
ATOM 818 O O . GLY A 1 105 ? -9.342 9.543 -2.756 1.00 90.75 105 GLY A O 1
ATOM 819 N N . VAL A 1 106 ? -9.247 8.105 -1.032 1.00 90.94 106 VAL A N 1
ATOM 820 C CA . VAL A 1 106 ? -10.102 7.065 -1.629 1.00 90.94 106 VAL A CA 1
ATOM 821 C C . VAL A 1 106 ? -11.512 7.600 -1.860 1.00 90.94 106 VAL A C 1
ATOM 823 O O . VAL A 1 106 ? -12.116 7.346 -2.908 1.00 90.94 106 VAL A O 1
ATOM 826 N N . GLN A 1 107 ? -12.022 8.396 -0.918 1.00 88.38 107 GLN A N 1
ATOM 827 C CA . GLN A 1 107 ? -13.292 9.097 -1.075 1.00 88.38 107 GLN A CA 1
ATOM 828 C C . GLN A 1 107 ? -13.205 10.213 -2.126 1.00 88.38 107 GLN A C 1
ATOM 830 O O . GLN A 1 107 ? -14.098 10.326 -2.967 1.00 88.38 107 GLN A O 1
ATOM 835 N N . TYR A 1 108 ? -12.135 11.011 -2.104 1.00 92.62 108 TYR A N 1
ATOM 836 C CA . TYR A 1 108 ? -11.938 12.168 -2.978 1.00 92.62 108 TYR A CA 1
ATOM 837 C C . TYR A 1 108 ? -11.955 11.789 -4.463 1.00 92.62 108 TYR A C 1
ATOM 839 O O . TYR A 1 108 ? -12.603 12.463 -5.261 1.00 92.62 108 TYR A O 1
ATOM 847 N N . ILE A 1 109 ? -11.319 10.673 -4.832 1.00 93.56 109 ILE A N 1
ATOM 848 C CA . ILE A 1 109 ? -11.313 10.182 -6.220 1.00 93.56 109 ILE A CA 1
ATOM 849 C C . ILE A 1 109 ? -12.622 9.483 -6.633 1.00 93.56 109 ILE A C 1
ATOM 851 O O . ILE A 1 109 ? -12.750 9.031 -7.769 1.00 93.56 109 ILE A O 1
ATOM 855 N N . GLY A 1 110 ? -13.607 9.386 -5.732 1.00 92.56 110 GLY A N 1
ATOM 856 C CA . GLY A 1 110 ? -14.924 8.828 -6.030 1.00 92.56 110 GLY A CA 1
ATOM 857 C C . GLY A 1 110 ? -15.000 7.298 -6.006 1.00 92.56 110 GLY A C 1
ATOM 858 O O . GLY A 1 110 ? -15.853 6.734 -6.692 1.00 92.56 110 GLY A O 1
ATOM 859 N N . SER A 1 111 ? -14.165 6.614 -5.213 1.00 92.75 111 SER A N 1
ATOM 860 C CA . SER A 1 111 ? -14.168 5.137 -5.150 1.00 92.75 111 SER A CA 1
ATOM 861 C C . SER A 1 111 ? -15.445 4.574 -4.515 1.00 92.75 111 SER A C 1
ATOM 863 O O . SER A 1 111 ? -15.968 3.555 -4.958 1.00 92.75 111 SER A O 1
ATOM 865 N N . GLN A 1 112 ? -16.023 5.262 -3.522 1.00 90.81 112 GLN A N 1
ATOM 866 C CA . GLN A 1 112 ? -17.205 4.777 -2.793 1.00 90.81 112 GLN A CA 1
ATOM 867 C C . GLN A 1 112 ? -18.424 4.504 -3.713 1.00 90.81 112 GLN A C 1
ATOM 869 O O . GLN A 1 112 ? -18.982 3.402 -3.654 1.00 90.81 112 GLN A O 1
ATOM 874 N N . PRO A 1 113 ? -18.837 5.413 -4.624 1.00 92.75 113 PRO A N 1
ATOM 875 C CA . PRO A 1 113 ? -19.861 5.109 -5.630 1.00 92.75 113 PRO A CA 1
ATOM 876 C C . PRO A 1 113 ? -19.551 3.912 -6.542 1.00 92.75 113 PRO A C 1
ATOM 878 O O . PRO A 1 113 ? -20.480 3.274 -7.033 1.00 92.75 113 PRO A O 1
ATOM 881 N N . VAL A 1 114 ? -18.278 3.598 -6.791 1.00 94.06 114 VAL A N 1
ATOM 882 C CA . VAL A 1 114 ? -17.862 2.451 -7.618 1.00 94.06 114 VAL A CA 1
ATOM 883 C C . VAL A 1 114 ? -17.965 1.151 -6.812 1.00 94.06 114 VAL A C 1
ATOM 885 O O . VAL A 1 114 ? -18.569 0.182 -7.275 1.00 94.06 114 VAL A O 1
ATOM 888 N N . HIS A 1 115 ? -17.509 1.165 -5.557 1.00 94.12 115 HIS A N 1
ATOM 889 C CA . HIS A 1 115 ? -17.622 0.032 -4.634 1.00 94.12 115 HIS A CA 1
ATOM 890 C C . HIS A 1 115 ? -19.080 -0.365 -4.379 1.00 94.12 115 HIS A C 1
ATOM 892 O O . HIS A 1 115 ? -19.416 -1.546 -4.398 1.00 94.12 115 HIS A O 1
ATOM 898 N N . THR A 1 116 ? -19.982 0.612 -4.224 1.00 91.81 116 THR A N 1
ATOM 899 C CA . THR A 1 116 ? -21.428 0.348 -4.051 1.00 91.81 116 THR A CA 1
ATOM 900 C C . THR A 1 116 ? -22.088 -0.328 -5.259 1.00 91.81 116 THR A C 1
ATOM 902 O O . THR A 1 116 ? -23.145 -0.940 -5.110 1.00 91.81 116 THR A O 1
ATOM 905 N N . GLN A 1 117 ? -21.463 -0.279 -6.439 1.00 94.94 117 GLN A N 1
ATOM 906 C CA . GLN A 1 117 ? -21.891 -1.025 -7.628 1.00 94.94 117 GLN A CA 1
ATOM 907 C C . GLN A 1 117 ? -21.301 -2.447 -7.684 1.00 94.94 117 GLN A C 1
ATOM 909 O O . GLN A 1 117 ? -21.559 -3.179 -8.637 1.00 94.94 117 GLN A O 1
ATOM 914 N N . GLY A 1 118 ? -20.516 -2.850 -6.680 1.00 93.38 118 GLY A N 1
ATOM 915 C CA . GLY A 1 118 ? -19.832 -4.142 -6.623 1.00 93.38 118 GLY A CA 1
ATOM 916 C C . GLY A 1 118 ? -18.545 -4.205 -7.449 1.00 93.38 118 GLY A C 1
ATOM 917 O O . GLY A 1 118 ? -18.006 -5.291 -7.649 1.00 93.38 118 GLY A O 1
ATOM 918 N N . ILE A 1 119 ? -18.048 -3.066 -7.940 1.00 96.06 119 ILE A N 1
ATOM 919 C CA . ILE A 1 119 ? -16.784 -2.977 -8.675 1.00 96.06 119 ILE A CA 1
ATOM 920 C C . ILE A 1 119 ? -15.691 -2.615 -7.669 1.00 96.06 119 ILE A C 1
ATOM 922 O O . ILE A 1 119 ? -15.688 -1.516 -7.130 1.00 96.06 119 ILE A O 1
ATOM 926 N N . ASN A 1 120 ? -14.775 -3.543 -7.407 1.00 95.31 120 ASN A N 1
ATOM 927 C CA . ASN A 1 120 ? -13.753 -3.404 -6.362 1.00 95.31 120 ASN A CA 1
ATOM 928 C C . ASN A 1 120 ? -12.355 -3.876 -6.802 1.00 95.31 120 ASN A C 1
ATOM 930 O O . ASN A 1 120 ? -11.481 -4.066 -5.965 1.00 95.31 120 ASN A O 1
ATOM 934 N N . GLY A 1 121 ? -12.142 -4.118 -8.098 1.00 97.06 121 GLY A N 1
ATOM 935 C CA . GLY A 1 121 ? -10.866 -4.620 -8.625 1.00 97.06 121 GLY A CA 1
ATOM 936 C C . GLY A 1 121 ? -10.682 -6.140 -8.569 1.00 97.06 121 GLY A C 1
ATOM 937 O O . GLY A 1 121 ? -9.597 -6.622 -8.886 1.00 97.06 121 GLY A O 1
ATOM 938 N N . ALA A 1 122 ? -11.719 -6.911 -8.217 1.00 97.62 122 ALA A N 1
ATOM 939 C CA . ALA A 1 122 ? -11.667 -8.372 -8.245 1.00 97.62 122 ALA A CA 1
ATOM 940 C C . ALA A 1 122 ? -11.129 -8.922 -9.580 1.00 97.62 122 ALA A C 1
ATOM 942 O O . ALA A 1 122 ? -11.614 -8.581 -10.659 1.00 97.62 122 ALA A O 1
ATOM 943 N N . GLY A 1 123 ? -10.131 -9.805 -9.487 1.00 97.44 123 GLY A N 1
ATOM 944 C CA . GLY A 1 123 ? -9.470 -10.430 -10.637 1.00 97.44 123 GLY A CA 1
ATOM 945 C C . GLY A 1 123 ? -8.297 -9.638 -11.226 1.00 97.44 123 GLY A C 1
ATOM 946 O O . GLY A 1 123 ? -7.604 -10.174 -12.085 1.00 97.44 123 GLY A O 1
ATOM 947 N N . VAL A 1 124 ? -8.039 -8.413 -10.758 1.00 98.69 124 VAL A N 1
ATOM 948 C CA . VAL A 1 124 ? -6.877 -7.611 -11.171 1.00 98.69 124 VAL A CA 1
ATOM 949 C C . VAL A 1 124 ? -5.668 -7.949 -10.296 1.00 98.69 124 VAL A C 1
ATOM 951 O O . VAL A 1 124 ? -5.770 -7.971 -9.070 1.00 98.69 124 VAL A O 1
ATOM 954 N N . LYS A 1 125 ? -4.517 -8.200 -10.927 1.00 98.81 125 LYS A N 1
ATOM 955 C CA . LYS A 1 125 ? -3.222 -8.467 -10.287 1.00 98.81 125 LYS A CA 1
ATOM 956 C C . LYS A 1 125 ? -2.335 -7.227 -10.358 1.00 98.81 125 LYS A C 1
ATOM 958 O O . LYS A 1 125 ? -2.045 -6.742 -11.454 1.00 98.81 125 LYS A O 1
ATOM 963 N N . ILE A 1 126 ? -1.890 -6.741 -9.205 1.00 98.88 126 ILE A N 1
ATOM 964 C CA . ILE A 1 126 ? -1.083 -5.525 -9.086 1.00 98.88 126 ILE A CA 1
ATOM 965 C C . ILE A 1 126 ? 0.246 -5.885 -8.423 1.00 98.88 126 ILE A C 1
ATOM 967 O O . ILE A 1 126 ? 0.264 -6.356 -7.286 1.00 98.88 126 ILE A O 1
ATOM 971 N N . ALA A 1 127 ? 1.349 -5.658 -9.132 1.00 98.88 127 ALA A N 1
ATOM 972 C CA . ALA A 1 127 ? 2.690 -5.733 -8.571 1.00 98.88 127 ALA A CA 1
ATOM 973 C C . ALA A 1 127 ? 3.078 -4.380 -7.971 1.00 98.88 127 ALA A C 1
ATOM 975 O O . ALA A 1 127 ? 3.070 -3.359 -8.662 1.00 98.88 127 ALA A O 1
ATOM 976 N N . VAL A 1 128 ? 3.424 -4.389 -6.688 1.00 98.88 128 VAL A N 1
ATOM 977 C CA . VAL A 1 128 ? 3.914 -3.223 -5.950 1.00 98.88 128 VAL A CA 1
ATOM 978 C C . VAL A 1 128 ? 5.431 -3.349 -5.855 1.00 98.88 128 VAL A C 1
ATOM 980 O O . VAL A 1 128 ? 5.941 -4.172 -5.094 1.00 98.88 128 VAL A O 1
ATOM 983 N N . LEU A 1 129 ? 6.137 -2.583 -6.691 1.00 98.75 129 LEU A N 1
ATOM 984 C CA . LEU A 1 129 ? 7.599 -2.529 -6.723 1.00 98.75 129 LEU A CA 1
ATOM 985 C C . LEU A 1 129 ? 8.072 -1.504 -5.689 1.00 98.75 129 LEU A C 1
ATOM 987 O O . LEU A 1 129 ? 8.037 -0.304 -5.957 1.00 98.75 129 LEU A O 1
ATOM 991 N N . ASP A 1 130 ? 8.453 -1.977 -4.501 1.00 98.25 130 ASP A N 1
ATOM 992 C CA . ASP A 1 130 ? 8.653 -1.117 -3.325 1.00 98.25 130 ASP A CA 1
ATOM 993 C C . ASP A 1 130 ? 9.567 -1.778 -2.259 1.00 98.25 130 ASP A C 1
ATOM 995 O O . ASP A 1 130 ? 10.410 -2.612 -2.598 1.00 98.25 130 ASP A O 1
ATOM 999 N N . THR A 1 131 ? 9.427 -1.420 -0.977 1.00 96.75 131 THR A N 1
ATOM 1000 C CA . THR A 1 131 ? 10.187 -1.954 0.171 1.00 96.75 131 THR A CA 1
ATOM 1001 C C . THR A 1 131 ? 9.715 -3.324 0.663 1.00 96.75 131 THR A C 1
ATOM 1003 O O . THR A 1 131 ? 10.319 -3.877 1.579 1.00 96.75 131 THR A O 1
ATOM 1006 N N . GLY A 1 132 ? 8.676 -3.900 0.059 1.00 97.31 132 GLY A N 1
ATOM 1007 C CA . GLY A 1 132 ? 8.027 -5.134 0.515 1.00 97.31 132 GLY A CA 1
ATOM 1008 C C . GLY A 1 132 ? 6.622 -4.878 1.057 1.00 97.31 132 GLY A C 1
ATOM 1009 O O . GLY A 1 132 ? 6.090 -3.777 0.929 1.00 97.31 132 GLY A O 1
ATOM 1010 N N . ILE A 1 133 ? 5.992 -5.909 1.624 1.00 97.50 133 ILE A N 1
ATOM 1011 C CA . ILE A 1 133 ? 4.667 -5.805 2.258 1.00 97.50 133 ILE A CA 1
ATOM 1012 C C . ILE A 1 133 ? 4.671 -6.585 3.576 1.00 97.50 133 ILE A C 1
ATOM 1014 O O . ILE A 1 133 ? 5.088 -7.743 3.606 1.00 97.50 133 ILE A O 1
ATOM 1018 N N . ASP A 1 134 ? 4.137 -5.996 4.651 1.00 96.38 134 ASP A N 1
ATOM 1019 C CA . ASP A 1 134 ? 3.663 -6.750 5.817 1.00 96.38 134 ASP A CA 1
ATOM 1020 C C . ASP A 1 134 ? 2.441 -7.577 5.401 1.00 96.38 134 ASP A C 1
ATOM 1022 O O . ASP A 1 134 ? 1.280 -7.185 5.541 1.00 96.38 134 ASP A O 1
ATOM 1026 N N . TYR A 1 135 ? 2.712 -8.755 4.849 1.00 95.19 135 TYR A N 1
ATOM 1027 C CA . TYR A 1 135 ? 1.683 -9.682 4.401 1.00 95.19 135 TYR A CA 1
ATOM 1028 C C . TYR A 1 135 ? 0.942 -10.371 5.562 1.00 95.19 135 TYR A C 1
ATOM 1030 O O . TYR A 1 135 ? 0.005 -11.133 5.321 1.00 95.19 135 TYR A O 1
ATOM 1038 N N . ASN A 1 136 ? 1.328 -10.110 6.819 1.00 95.56 136 ASN A N 1
ATOM 1039 C CA . ASN A 1 136 ? 0.594 -10.534 8.012 1.00 95.56 136 ASN A CA 1
ATOM 1040 C C . ASN A 1 136 ? -0.373 -9.453 8.520 1.00 95.56 136 ASN A C 1
ATOM 1042 O O . ASN A 1 136 ? -1.201 -9.751 9.392 1.00 95.56 136 ASN A O 1
ATOM 1046 N N . HIS A 1 137 ? -0.309 -8.233 7.975 1.00 94.62 137 HIS A N 1
ATOM 1047 C CA . HIS A 1 137 ? -1.195 -7.137 8.336 1.00 94.62 137 HIS A CA 1
ATOM 1048 C C . HIS A 1 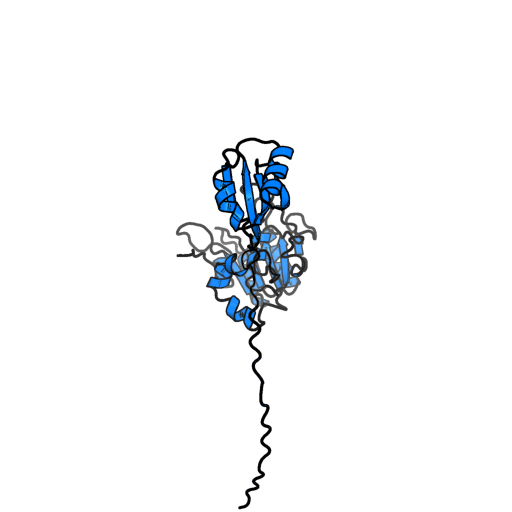137 ? -2.656 -7.565 8.175 1.00 94.62 137 HIS A C 1
ATOM 1050 O O . HIS A 1 137 ? -3.061 -8.104 7.140 1.00 94.62 137 HIS A O 1
ATOM 1056 N N . SER A 1 138 ? -3.474 -7.334 9.205 1.00 94.75 138 SER A N 1
ATOM 1057 C CA . SER A 1 138 ? -4.848 -7.849 9.251 1.00 94.75 138 SER A CA 1
ATOM 1058 C C . SER A 1 138 ? -5.719 -7.368 8.094 1.00 94.75 138 SER A C 1
ATOM 1060 O O . SER A 1 138 ? -6.654 -8.080 7.744 1.00 94.75 138 SER A O 1
ATOM 1062 N N . ASP A 1 139 ? -5.371 -6.213 7.528 1.00 93.75 139 ASP A N 1
ATOM 1063 C CA . ASP A 1 139 ? -6.075 -5.522 6.443 1.00 93.75 139 ASP A CA 1
ATOM 1064 C C . ASP A 1 139 ? -5.552 -5.854 5.026 1.00 93.75 139 ASP A C 1
ATOM 1066 O O . ASP A 1 139 ? -6.095 -5.391 4.029 1.00 93.75 139 ASP A O 1
ATOM 1070 N N . LEU A 1 140 ? -4.456 -6.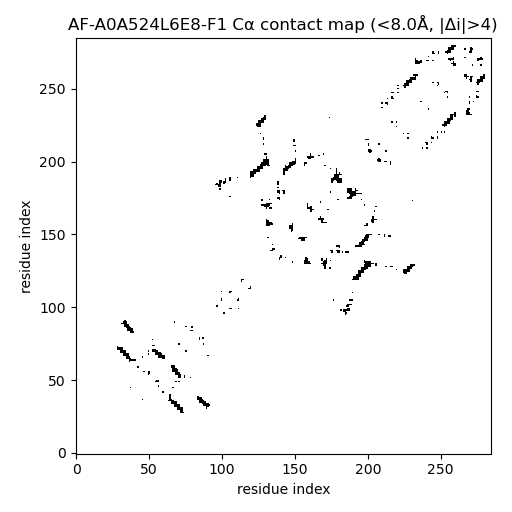622 4.930 1.00 96.88 140 LEU A N 1
ATOM 1071 C CA . LEU A 1 140 ? -3.800 -6.980 3.659 1.00 96.88 140 LEU A CA 1
ATOM 1072 C C . LEU A 1 140 ? -3.638 -8.491 3.467 1.00 96.88 140 LEU A C 1
ATOM 1074 O O . LEU A 1 140 ? -3.500 -8.980 2.347 1.00 96.88 140 LEU A O 1
ATOM 1078 N N . LYS A 1 141 ? -3.622 -9.271 4.547 1.00 96.12 141 LYS A N 1
ATOM 1079 C CA . LYS A 1 141 ? -3.274 -10.696 4.493 1.00 96.12 141 LYS A CA 1
ATOM 1080 C C . LYS A 1 141 ? -4.143 -11.521 3.536 1.00 96.12 141 LYS A C 1
ATOM 1082 O O . LYS A 1 141 ? -3.648 -12.504 2.989 1.00 96.12 141 LYS A O 1
ATOM 1087 N N . ASN A 1 142 ? -5.417 -11.167 3.312 1.00 95.94 142 ASN A N 1
ATOM 1088 C CA . ASN A 1 142 ? -6.274 -11.965 2.429 1.00 95.94 142 ASN A CA 1
ATOM 1089 C C . ASN A 1 142 ? -6.190 -11.526 0.960 1.00 95.94 142 ASN A C 1
ATOM 1091 O O . ASN A 1 142 ? -6.507 -12.332 0.079 1.00 95.94 142 ASN A O 1
ATOM 1095 N N . ILE A 1 143 ? -5.758 -10.294 0.677 1.00 96.81 143 ILE A N 1
ATOM 1096 C CA . ILE A 1 143 ? -5.558 -9.782 -0.690 1.00 96.81 143 ILE A CA 1
ATOM 1097 C C . ILE A 1 143 ? -4.128 -9.979 -1.203 1.00 96.81 143 ILE A C 1
ATOM 1099 O O . ILE A 1 143 ? -3.923 -10.029 -2.416 1.00 96.81 143 ILE A O 1
ATOM 1103 N N . TYR A 1 144 ? -3.150 -10.164 -0.313 1.00 98.25 144 TYR A N 1
ATOM 1104 C CA . TYR A 1 144 ? -1.789 -10.541 -0.680 1.00 98.25 144 TYR A CA 1
ATOM 1105 C C . TYR A 1 144 ? -1.760 -11.932 -1.332 1.00 98.25 144 TYR A C 1
ATOM 1107 O O . TYR A 1 144 ? -2.371 -12.885 -0.833 1.00 98.25 144 TYR A O 1
ATOM 1115 N N . LYS A 1 145 ? -1.058 -12.059 -2.465 1.00 98.38 145 LYS A N 1
ATOM 1116 C CA . LYS A 1 145 ? -0.972 -13.306 -3.253 1.00 98.38 145 LYS A CA 1
ATOM 1117 C C . LYS A 1 145 ? 0.448 -13.796 -3.531 1.00 98.38 145 LYS A C 1
ATOM 1119 O O . LYS A 1 145 ? 0.612 -14.732 -4.314 1.00 98.38 145 LYS A O 1
ATOM 1124 N N . GLY A 1 146 ? 1.452 -13.231 -2.867 1.00 98.12 146 GLY A N 1
ATOM 1125 C CA . GLY A 1 146 ? 2.852 -13.634 -3.003 1.00 98.12 146 GLY A CA 1
ATOM 1126 C C . GLY A 1 146 ? 3.729 -12.519 -3.556 1.00 98.12 146 GLY A C 1
ATOM 1127 O O . GLY A 1 146 ? 3.309 -11.368 -3.662 1.00 98.12 146 GLY A O 1
ATOM 1128 N N . GLY A 1 147 ? 4.957 -12.864 -3.923 1.00 98.38 147 GLY A N 1
ATOM 1129 C CA . GLY A 1 147 ? 5.935 -11.876 -4.338 1.00 98.38 147 GLY A CA 1
ATOM 1130 C C . GLY A 1 147 ? 7.355 -12.422 -4.367 1.00 98.38 147 GLY A C 1
ATOM 1131 O O . GLY A 1 147 ? 7.552 -13.635 -4.267 1.00 98.38 147 GLY A O 1
ATOM 1132 N N . TYR A 1 148 ? 8.327 -11.530 -4.526 1.00 98.81 148 TYR A N 1
ATOM 1133 C CA . TYR A 1 148 ? 9.748 -11.873 -4.518 1.00 98.81 148 TYR A CA 1
ATOM 1134 C C . TYR A 1 148 ? 10.590 -10.719 -3.976 1.00 98.81 148 TYR A C 1
ATOM 1136 O O . TYR A 1 148 ? 10.288 -9.551 -4.241 1.00 98.81 148 TYR A O 1
ATOM 1144 N N . ASP A 1 149 ? 11.641 -11.056 -3.235 1.00 98.62 149 ASP A N 1
ATOM 1145 C CA . ASP A 1 149 ? 12.619 -10.114 -2.713 1.00 98.62 149 ASP A CA 1
ATOM 1146 C C . ASP A 1 149 ? 13.885 -10.112 -3.570 1.00 98.62 149 ASP A C 1
ATOM 1148 O O . ASP A 1 149 ? 14.674 -11.055 -3.553 1.00 98.62 149 ASP A O 1
ATOM 1152 N N . PHE A 1 150 ? 14.106 -9.027 -4.312 1.00 98.44 150 PHE A N 1
ATOM 1153 C CA . PHE A 1 150 ? 15.318 -8.835 -5.108 1.00 98.44 150 PHE A CA 1
ATOM 1154 C C . PHE A 1 150 ? 16.482 -8.232 -4.311 1.00 98.44 150 PHE A C 1
ATOM 1156 O O . PHE A 1 150 ? 17.617 -8.288 -4.782 1.00 98.44 150 PHE A O 1
ATOM 1163 N N . ILE A 1 151 ? 16.231 -7.687 -3.118 1.00 97.31 151 ILE A N 1
ATOM 1164 C CA . ILE A 1 151 ? 17.262 -7.177 -2.206 1.00 97.31 151 ILE A CA 1
ATOM 1165 C C . ILE A 1 151 ? 18.021 -8.345 -1.578 1.00 97.31 151 ILE A C 1
ATOM 1167 O O . ILE A 1 151 ? 19.252 -8.375 -1.632 1.00 97.31 151 ILE A O 1
ATOM 1171 N N . ASN A 1 152 ? 17.294 -9.324 -1.034 1.00 96.81 152 ASN A N 1
ATOM 1172 C CA . ASN A 1 152 ? 17.885 -10.507 -0.398 1.00 96.81 152 ASN A CA 1
ATOM 1173 C C . ASN A 1 152 ? 17.938 -11.738 -1.320 1.00 96.81 152 ASN A C 1
ATOM 1175 O O . ASN A 1 152 ? 18.611 -12.721 -1.005 1.00 96.81 152 ASN A O 1
ATOM 1179 N N . ASN A 1 153 ? 17.315 -11.647 -2.500 1.00 97.38 153 ASN A N 1
ATOM 1180 C CA . ASN A 1 153 ? 17.231 -12.703 -3.508 1.00 97.38 153 ASN A CA 1
ATOM 1181 C C . ASN A 1 153 ? 16.582 -13.992 -2.977 1.00 97.38 153 ASN A C 1
ATOM 1183 O O . ASN A 1 153 ? 17.141 -15.089 -3.085 1.00 97.38 153 ASN A O 1
ATOM 1187 N N . ASP A 1 154 ? 15.389 -13.847 -2.413 1.00 98.12 154 ASP A N 1
ATOM 1188 C CA . ASP A 1 154 ? 14.603 -14.938 -1.849 1.00 98.12 154 ASP A CA 1
ATOM 1189 C C . ASP A 1 154 ? 13.085 -14.691 -2.049 1.00 98.12 154 ASP A C 1
ATOM 1191 O O . ASP A 1 154 ? 12.679 -13.644 -2.560 1.00 98.12 154 ASP A O 1
ATOM 1195 N N . PRO A 1 155 ? 12.210 -15.670 -1.747 1.00 97.19 155 PRO A N 1
ATOM 1196 C CA . PRO A 1 155 ? 10.771 -15.519 -1.941 1.00 97.19 155 PRO A CA 1
ATOM 1197 C C . PRO A 1 155 ? 10.049 -14.862 -0.745 1.00 97.19 155 PRO A C 1
ATOM 1199 O O . PRO A 1 155 ? 8.835 -15.040 -0.627 1.00 97.19 155 PRO A O 1
ATOM 1202 N N . ASP A 1 156 ? 10.750 -14.148 0.144 1.00 98.06 156 ASP A N 1
ATOM 1203 C CA . ASP A 1 156 ? 10.187 -13.483 1.327 1.00 98.06 156 ASP A CA 1
ATOM 1204 C C . ASP A 1 156 ? 10.261 -11.942 1.224 1.00 98.06 156 ASP A C 1
ATOM 1206 O O . ASP A 1 156 ? 11.133 -11.303 1.809 1.00 98.06 156 ASP A O 1
ATOM 1210 N N . PRO A 1 157 ? 9.323 -11.295 0.504 1.00 97.31 157 PRO A N 1
ATOM 1211 C CA . PRO A 1 157 ? 9.296 -9.843 0.297 1.00 97.31 157 PRO A CA 1
ATOM 1212 C C . PRO A 1 157 ? 8.702 -9.085 1.496 1.00 97.31 157 PRO A C 1
ATOM 1214 O O . PRO A 1 157 ? 7.827 -8.227 1.335 1.00 97.31 157 PRO A O 1
ATOM 1217 N N . TRP A 1 158 ? 9.140 -9.430 2.705 1.00 96.44 158 TRP A N 1
ATOM 1218 C 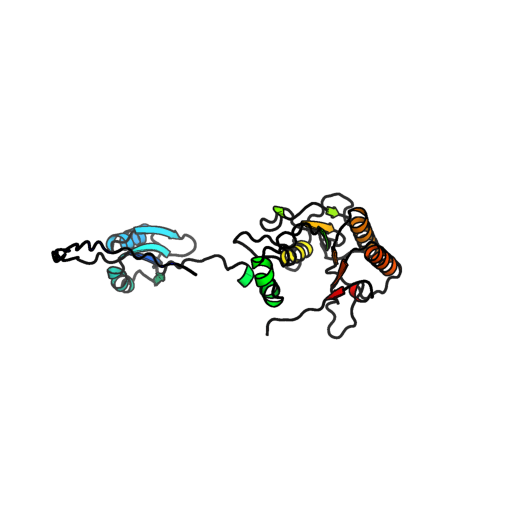CA . TRP A 1 158 ? 8.710 -8.779 3.936 1.00 96.44 158 TRP A CA 1
ATOM 1219 C C . TRP A 1 158 ? 9.134 -7.304 3.963 1.00 96.44 158 TRP A C 1
ATOM 1221 O O . TRP A 1 158 ? 10.246 -6.951 3.568 1.00 96.44 158 TRP A O 1
ATOM 1231 N N . ASP A 1 159 ? 8.250 -6.432 4.453 1.00 94.31 159 ASP A N 1
ATOM 1232 C CA . ASP A 1 159 ? 8.561 -5.010 4.614 1.00 94.31 159 ASP A CA 1
ATOM 1233 C C . ASP A 1 159 ? 9.379 -4.776 5.892 1.00 94.31 159 ASP A C 1
ATOM 1235 O O . ASP A 1 159 ? 8.864 -4.737 7.012 1.00 94.31 159 ASP A O 1
ATOM 1239 N N . ASP A 1 160 ? 10.690 -4.641 5.730 1.00 88.69 160 ASP A N 1
ATOM 1240 C CA . ASP A 1 160 ? 11.635 -4.321 6.799 1.00 88.69 160 ASP A CA 1
ATOM 1241 C C . ASP A 1 160 ? 11.935 -2.813 6.912 1.00 88.69 160 ASP A C 1
ATOM 1243 O O . ASP A 1 160 ? 12.652 -2.395 7.825 1.00 88.69 160 ASP A O 1
ATOM 1247 N N . ASN A 1 161 ? 11.299 -1.968 6.086 1.00 80.38 161 ASN A N 1
ATOM 1248 C CA . ASN A 1 161 ? 11.361 -0.499 6.169 1.00 80.38 161 ASN A CA 1
ATOM 1249 C C . ASN A 1 161 ? 10.498 0.070 7.321 1.00 80.38 161 ASN A C 1
ATOM 1251 O O . ASN A 1 161 ? 10.204 1.258 7.395 1.00 80.38 161 ASN A O 1
ATOM 1255 N N . CYS A 1 162 ? 10.114 -0.786 8.269 1.00 76.75 162 CYS A N 1
ATOM 1256 C CA . CYS A 1 162 ? 9.316 -0.468 9.453 1.00 76.75 162 CYS A CA 1
ATOM 1257 C C . CYS A 1 162 ? 10.152 -0.140 10.704 1.00 76.75 162 CYS A C 1
ATOM 1259 O O . CYS A 1 162 ? 9.603 0.119 11.777 1.00 76.75 162 CYS A O 1
ATOM 1261 N N . LEU A 1 163 ? 11.482 -0.256 10.625 1.00 59.75 163 LEU A N 1
ATOM 1262 C CA . LEU A 1 163 ? 12.341 -0.426 11.804 1.00 59.75 163 LEU A CA 1
ATOM 1263 C C . LEU A 1 163 ? 12.847 0.881 12.442 1.00 59.75 163 LEU A C 1
ATOM 1265 O O . LEU A 1 163 ? 13.644 0.826 13.382 1.00 59.75 163 LEU A O 1
ATOM 1269 N N . SER A 1 164 ? 12.388 2.061 12.006 1.00 57.72 164 SER A N 1
ATOM 1270 C CA . SER A 1 164 ? 12.774 3.326 12.648 1.00 57.72 164 SER A CA 1
ATOM 1271 C C . SER A 1 164 ? 11.637 4.344 12.727 1.00 57.72 164 SER A C 1
ATOM 1273 O O . SER A 1 164 ? 10.759 4.377 11.880 1.00 57.72 164 SER A O 1
ATOM 1275 N N . TYR A 1 165 ? 11.698 5.249 13.709 1.00 53.72 165 TYR A N 1
ATOM 1276 C CA . TYR A 1 165 ? 10.725 6.343 13.875 1.00 53.72 165 TYR A CA 1
ATOM 1277 C C . TYR A 1 165 ? 10.632 7.283 12.652 1.00 53.72 165 TYR A C 1
ATOM 1279 O O . TYR A 1 165 ? 9.665 8.026 12.519 1.00 53.72 165 TYR A O 1
ATOM 1287 N N . PHE A 1 166 ? 11.639 7.262 11.772 1.00 56.47 166 PHE A N 1
ATOM 1288 C CA . PHE A 1 166 ? 11.690 8.047 10.536 1.00 56.47 166 PHE A CA 1
ATOM 1289 C C . PHE A 1 166 ? 11.422 7.213 9.274 1.00 56.47 166 PHE A C 1
ATOM 1291 O O . PHE A 1 166 ? 11.427 7.771 8.183 1.00 56.47 166 PHE A O 1
ATOM 1298 N N . GLN A 1 167 ? 11.215 5.900 9.404 1.00 62.97 167 GLN A N 1
ATOM 1299 C CA . GLN A 1 167 ? 10.947 4.996 8.288 1.00 62.97 167 GLN A CA 1
ATOM 1300 C C . GLN A 1 167 ? 9.561 4.381 8.472 1.00 62.97 167 GLN A C 1
ATOM 1302 O O . GLN A 1 167 ? 9.261 3.752 9.485 1.00 62.97 167 GLN A O 1
ATOM 1307 N N . THR A 1 168 ? 8.694 4.624 7.503 1.00 68.19 168 THR A N 1
ATOM 1308 C CA . THR A 1 168 ? 7.375 4.000 7.429 1.00 68.19 168 THR A CA 1
ATOM 1309 C C . THR A 1 168 ? 7.497 2.751 6.582 1.00 68.19 168 THR A C 1
ATOM 1311 O O . THR A 1 168 ? 8.158 2.844 5.562 1.00 68.19 168 THR A O 1
ATOM 1314 N N . CYS A 1 169 ? 6.816 1.657 6.933 1.00 86.81 169 CYS A N 1
ATOM 1315 C CA . CYS A 1 169 ? 6.601 0.497 6.058 1.00 86.81 169 CYS A CA 1
ATOM 1316 C C . CYS A 1 169 ? 6.007 0.949 4.705 1.00 86.81 169 CYS A C 1
ATOM 1318 O O . CYS A 1 169 ? 4.782 1.014 4.552 1.00 86.81 169 CYS A O 1
ATOM 1320 N N . HIS A 1 170 ? 6.849 1.398 3.773 1.00 93.75 170 HIS A N 1
ATOM 1321 C CA . HIS A 1 170 ? 6.418 2.241 2.665 1.00 93.75 170 HIS A CA 1
ATOM 1322 C C . HIS A 1 170 ? 5.598 1.422 1.671 1.00 93.75 170 HIS A C 1
ATOM 1324 O O . HIS A 1 170 ? 4.453 1.779 1.383 1.00 93.75 170 HIS A O 1
ATOM 1330 N N . GLY A 1 171 ? 6.110 0.261 1.261 1.00 96.38 171 GLY A N 1
ATOM 1331 C CA . GLY A 1 171 ? 5.393 -0.667 0.394 1.00 96.38 171 GLY A CA 1
ATOM 1332 C C . GLY A 1 171 ? 4.113 -1.213 1.029 1.00 96.38 171 GLY A C 1
ATOM 1333 O O . GLY A 1 171 ? 3.088 -1.321 0.348 1.00 96.38 171 GLY A O 1
ATOM 1334 N N . THR A 1 172 ? 4.105 -1.457 2.344 1.00 96.94 172 THR A N 1
ATOM 1335 C CA . THR A 1 172 ? 2.880 -1.819 3.081 1.00 96.94 172 THR A CA 1
ATOM 1336 C C . THR A 1 172 ? 1.833 -0.707 3.011 1.00 96.94 172 THR A C 1
ATOM 1338 O O . THR A 1 172 ? 0.666 -0.967 2.715 1.00 96.94 172 THR A O 1
ATOM 1341 N N . HIS A 1 173 ? 2.239 0.543 3.236 1.00 95.31 173 HIS A N 1
ATOM 1342 C CA . HIS A 1 173 ? 1.344 1.697 3.197 1.00 95.31 173 HIS A CA 1
ATOM 1343 C C . HIS A 1 173 ? 0.782 1.940 1.788 1.00 95.31 173 HIS A C 1
ATOM 1345 O O . HIS A 1 173 ? -0.426 2.116 1.621 1.00 95.31 173 HIS A O 1
ATOM 1351 N N . VAL A 1 174 ? 1.639 1.882 0.762 1.00 97.38 174 VAL A N 1
ATOM 1352 C CA . VAL A 1 174 ? 1.233 1.954 -0.652 1.00 97.38 174 VAL A CA 1
ATOM 1353 C C . VAL A 1 174 ? 0.220 0.854 -0.974 1.00 97.38 174 VAL A C 1
ATOM 1355 O O . VAL A 1 174 ? -0.823 1.128 -1.567 1.00 97.38 174 VAL A O 1
ATOM 1358 N N . SER A 1 175 ? 0.470 -0.375 -0.524 1.00 98.12 175 SER A N 1
ATOM 1359 C CA . SER A 1 175 ? -0.435 -1.511 -0.738 1.00 98.12 175 SER A CA 1
ATOM 1360 C C . SER A 1 175 ? -1.791 -1.324 -0.054 1.00 98.12 175 SER A C 1
ATOM 1362 O O . SER A 1 175 ? -2.819 -1.668 -0.638 1.00 98.12 175 SER A O 1
ATOM 1364 N N . GLY A 1 176 ? -1.810 -0.719 1.138 1.00 96.94 176 GLY A N 1
ATOM 1365 C CA . GLY A 1 176 ? -3.037 -0.331 1.837 1.00 96.94 176 GLY A CA 1
ATOM 1366 C C . GLY A 1 176 ? -3.886 0.655 1.040 1.00 96.94 176 GLY A C 1
ATOM 1367 O O . GLY A 1 176 ? -5.075 0.417 0.844 1.00 96.94 176 GLY A O 1
ATOM 1368 N N . ILE A 1 177 ? -3.274 1.709 0.490 1.00 96.88 177 ILE A N 1
ATOM 1369 C CA . ILE A 1 177 ? -3.984 2.674 -0.369 1.00 96.88 177 ILE A CA 1
ATOM 1370 C C . ILE A 1 177 ? -4.598 1.971 -1.583 1.00 96.88 177 ILE A C 1
ATOM 1372 O O . ILE A 1 177 ? -5.729 2.268 -1.971 1.00 96.88 177 ILE A O 1
ATOM 1376 N N . ILE A 1 178 ? -3.867 1.036 -2.193 1.00 98.19 178 ILE A N 1
ATOM 1377 C CA . ILE A 1 178 ? -4.348 0.335 -3.382 1.00 98.19 178 ILE A CA 1
ATOM 1378 C C . ILE A 1 178 ? -5.511 -0.590 -3.027 1.00 98.19 178 ILE A C 1
ATOM 1380 O O . ILE A 1 178 ? -6.528 -0.540 -3.713 1.00 98.19 178 ILE A O 1
ATOM 1384 N N . ALA A 1 179 ? -5.388 -1.434 -2.000 1.00 97.75 179 ALA A N 1
ATOM 1385 C CA . ALA A 1 179 ? -6.298 -2.569 -1.859 1.00 97.75 179 ALA A CA 1
ATOM 1386 C C . ALA A 1 179 ? -6.575 -3.040 -0.423 1.00 97.75 179 ALA A C 1
ATOM 1388 O O . ALA A 1 179 ? -7.049 -4.164 -0.274 1.00 97.75 179 ALA A O 1
ATOM 1389 N N . ALA A 1 180 ? -6.337 -2.221 0.612 1.00 97.06 180 ALA A N 1
ATOM 1390 C CA . ALA A 1 180 ? -6.807 -2.554 1.962 1.00 97.06 180 ALA A CA 1
ATOM 1391 C C . ALA A 1 180 ? -8.264 -3.040 1.928 1.00 97.06 180 ALA A C 1
ATOM 1393 O O . ALA A 1 180 ? -9.102 -2.471 1.217 1.00 97.06 180 ALA A O 1
ATOM 1394 N N . GLU A 1 181 ? -8.516 -4.152 2.609 1.00 94.25 181 GLU A N 1
ATOM 1395 C CA . GLU A 1 181 ? -9.784 -4.862 2.533 1.00 94.25 181 GLU A CA 1
ATOM 1396 C C . GLU A 1 181 ? -10.936 -3.998 3.059 1.00 94.25 181 GLU A C 1
ATOM 1398 O O . 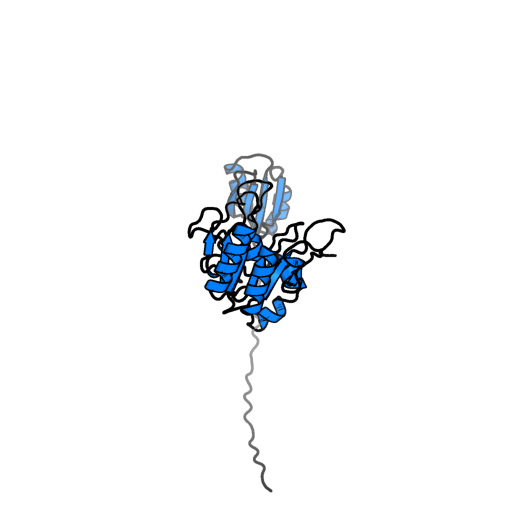GLU A 1 181 ? -10.782 -3.207 3.973 1.00 94.25 181 GLU A O 1
ATOM 1403 N N . GLN A 1 182 ? -12.133 -4.184 2.506 1.00 91.69 182 GLN A N 1
ATOM 1404 C CA . GLN A 1 182 ? -13.341 -3.627 3.111 1.00 91.69 182 GLN A CA 1
ATOM 1405 C C . GLN A 1 182 ? -13.854 -4.618 4.167 1.00 91.69 182 GLN A C 1
ATOM 1407 O O . GLN A 1 182 ? -14.469 -5.627 3.805 1.00 91.69 182 GLN A O 1
ATOM 1412 N N . ASN A 1 183 ? -13.555 -4.382 5.446 1.00 89.44 183 ASN A N 1
ATOM 1413 C CA . ASN A 1 183 ? -13.723 -5.365 6.526 1.00 89.44 183 ASN A CA 1
ATOM 1414 C C . ASN A 1 183 ? -14.159 -4.777 7.890 1.00 89.44 183 ASN A C 1
ATOM 1416 O O . ASN A 1 183 ? -14.092 -5.477 8.906 1.00 89.44 183 ASN A O 1
ATOM 1420 N N . ASP A 1 184 ? -14.656 -3.538 7.896 1.00 84.31 184 ASP A N 1
ATOM 1421 C CA . ASP A 1 184 ? -15.167 -2.785 9.051 1.00 84.31 184 ASP A CA 1
ATOM 1422 C C . ASP A 1 184 ? -14.094 -2.358 10.081 1.00 84.31 184 ASP A C 1
ATOM 1424 O O . ASP A 1 184 ? -14.429 -1.977 11.211 1.00 84.31 184 ASP A O 1
ATOM 1428 N N . PHE A 1 185 ? -12.802 -2.392 9.737 1.00 84.81 185 PHE A N 1
ATOM 1429 C CA . PHE A 1 185 ? -11.735 -1.830 10.570 1.00 84.81 185 PHE A CA 1
ATOM 1430 C C . PHE A 1 185 ? -10.599 -1.247 9.722 1.00 84.81 185 PHE A C 1
ATOM 1432 O O . PHE A 1 185 ? -10.448 -1.553 8.556 1.00 84.81 185 PHE A O 1
ATOM 1439 N N . GLY A 1 186 ? -9.749 -0.413 10.328 1.00 88.25 186 GLY A N 1
ATOM 1440 C CA . GLY A 1 186 ? -8.591 0.130 9.616 1.00 88.25 186 GLY A CA 1
ATOM 1441 C C . GLY A 1 186 ? -8.988 1.136 8.534 1.00 88.25 186 GLY A C 1
ATOM 1442 O O . GLY A 1 186 ? -9.585 2.174 8.846 1.00 88.25 186 GLY A O 1
ATOM 1443 N N . VAL A 1 187 ? -8.581 0.860 7.297 1.00 93.00 187 VAL A N 1
ATOM 1444 C CA . VAL A 1 187 ? -8.780 1.708 6.113 1.00 93.00 187 VAL A CA 1
ATOM 1445 C C . VAL A 1 187 ? -9.352 0.868 4.974 1.00 93.00 187 VAL A C 1
ATOM 1447 O O . VAL A 1 187 ? -9.365 -0.348 5.045 1.00 93.00 187 VAL A O 1
ATOM 1450 N N . ILE A 1 188 ? -9.804 1.508 3.899 1.00 94.50 188 ILE A N 1
ATOM 1451 C CA . ILE A 1 188 ? -10.245 0.805 2.689 1.00 94.50 188 ILE A CA 1
ATOM 1452 C C . ILE A 1 188 ? -9.403 1.272 1.509 1.00 94.50 188 ILE A C 1
ATOM 1454 O O . ILE A 1 188 ? -9.179 2.470 1.342 1.00 94.50 188 ILE A O 1
ATOM 1458 N N . GLY A 1 189 ? -8.944 0.336 0.682 1.00 97.06 189 GLY A N 1
ATOM 1459 C CA . GLY A 1 189 ? -8.206 0.643 -0.536 1.00 97.06 189 GLY A CA 1
ATOM 1460 C C . GLY A 1 189 ? -9.105 1.140 -1.669 1.00 97.06 189 GLY A C 1
ATOM 1461 O O . GLY A 1 189 ? -10.329 1.027 -1.629 1.00 97.06 189 GLY A O 1
ATOM 1462 N N . VAL A 1 190 ? -8.491 1.659 -2.732 1.00 97.69 190 VAL A N 1
ATOM 1463 C CA . VAL A 1 190 ? -9.186 2.049 -3.977 1.00 97.69 190 VAL A CA 1
ATOM 1464 C C . VAL A 1 190 ? -9.760 0.841 -4.732 1.00 97.69 190 VAL A C 1
ATOM 1466 O O . VAL A 1 190 ? -10.745 0.959 -5.454 1.00 97.69 190 VAL A O 1
ATOM 1469 N N . ALA A 1 191 ? -9.136 -0.324 -4.594 1.00 97.88 191 ALA A N 1
ATOM 1470 C CA . ALA A 1 191 ? -9.513 -1.575 -5.233 1.00 97.88 191 ALA A CA 1
ATOM 1471 C C . ALA A 1 191 ? -9.433 -2.727 -4.210 1.00 97.88 191 ALA A C 1
ATOM 1473 O O . ALA A 1 191 ? -8.560 -3.589 -4.322 1.00 97.88 191 ALA A O 1
ATOM 1474 N N . PRO A 1 192 ? -10.339 -2.774 -3.213 1.00 96.94 192 PRO A N 1
ATOM 1475 C CA . PRO A 1 192 ? -10.237 -3.682 -2.063 1.00 96.94 192 PRO A CA 1
ATOM 1476 C C . PRO A 1 192 ? -10.403 -5.174 -2.416 1.00 96.94 192 PRO A C 1
ATOM 1478 O O . PRO A 1 192 ? -10.214 -6.044 -1.574 1.00 96.94 192 PRO A O 1
ATOM 1481 N N . GLY A 1 193 ? -10.789 -5.497 -3.655 1.00 97.38 193 GLY A N 1
ATOM 1482 C CA . GLY A 1 193 ? -10.854 -6.860 -4.187 1.00 97.38 193 GLY A CA 1
ATOM 1483 C C . GLY A 1 193 ? -9.671 -7.249 -5.082 1.00 97.38 193 GLY A C 1
ATOM 1484 O O . GLY A 1 193 ? -9.641 -8.382 -5.572 1.00 97.38 193 GLY A O 1
ATOM 1485 N N . ALA A 1 194 ? -8.728 -6.340 -5.345 1.00 98.50 194 ALA A N 1
ATOM 1486 C CA . ALA A 1 194 ? -7.552 -6.632 -6.158 1.00 98.50 194 ALA A CA 1
ATOM 1487 C C . ALA A 1 194 ? -6.596 -7.603 -5.449 1.00 98.50 194 ALA A C 1
ATOM 1489 O O . ALA A 1 194 ? -6.556 -7.708 -4.227 1.00 98.50 194 ALA A O 1
ATOM 1490 N N . SER A 1 195 ? -5.806 -8.331 -6.236 1.00 98.69 195 SER A N 1
ATOM 1491 C CA . SER A 1 195 ? -4.720 -9.171 -5.733 1.00 98.69 195 SER A CA 1
ATOM 1492 C C . SER A 1 195 ? -3.414 -8.391 -5.751 1.00 98.69 195 SER A C 1
ATOM 1494 O O . SER A 1 195 ? -2.962 -7.983 -6.824 1.00 98.69 195 SER A O 1
ATOM 1496 N N . ILE A 1 196 ? -2.800 -8.218 -4.582 1.00 98.56 196 ILE A N 1
ATOM 1497 C CA . ILE A 1 196 ? -1.529 -7.504 -4.446 1.00 98.56 196 ILE A CA 1
ATOM 1498 C C . ILE A 1 196 ? -0.365 -8.490 -4.385 1.00 98.56 196 ILE A C 1
ATOM 1500 O O . ILE A 1 196 ? -0.422 -9.503 -3.680 1.00 98.56 196 ILE A O 1
ATOM 1504 N N . TYR A 1 197 ? 0.701 -8.161 -5.112 1.00 98.88 197 TYR A N 1
ATOM 1505 C CA . TYR A 1 197 ? 1.965 -8.882 -5.117 1.00 98.88 197 TYR A CA 1
ATOM 1506 C C . TYR A 1 197 ? 3.101 -7.962 -4.672 1.00 98.88 197 TYR A C 1
ATOM 1508 O O . TYR A 1 197 ? 3.262 -6.870 -5.218 1.00 98.88 197 TYR A O 1
ATOM 1516 N N . ALA A 1 198 ? 3.896 -8.414 -3.704 1.00 98.69 198 ALA A N 1
ATOM 1517 C CA . ALA A 1 198 ? 5.041 -7.662 -3.198 1.00 98.69 198 ALA A CA 1
ATOM 1518 C C . ALA A 1 198 ? 6.277 -7.929 -4.062 1.00 98.69 198 ALA A C 1
ATOM 1520 O O . ALA A 1 198 ? 6.757 -9.058 -4.134 1.00 98.69 198 ALA A O 1
ATOM 1521 N N . VAL A 1 199 ? 6.824 -6.906 -4.704 1.00 98.81 199 VAL A N 1
ATOM 1522 C CA . VAL A 1 199 ? 8.067 -7.028 -5.470 1.00 98.81 199 VAL A CA 1
ATOM 1523 C C . VAL A 1 199 ? 9.089 -6.123 -4.803 1.00 98.81 199 VAL A C 1
ATOM 1525 O O . VAL A 1 199 ? 9.158 -4.927 -5.078 1.00 98.81 199 VAL A O 1
ATOM 1528 N N . LYS A 1 200 ? 9.841 -6.676 -3.850 1.00 98.44 200 LYS A N 1
ATOM 1529 C CA . LYS A 1 200 ? 10.757 -5.882 -3.032 1.00 98.44 200 LYS A CA 1
ATOM 1530 C C . LYS A 1 200 ? 12.009 -5.554 -3.840 1.00 98.44 200 LYS A C 1
ATOM 1532 O O . LYS A 1 200 ? 12.828 -6.423 -4.129 1.00 98.44 200 LYS A O 1
ATOM 1537 N N . VAL A 1 201 ? 12.117 -4.289 -4.235 1.00 98.25 201 VAL A N 1
ATOM 1538 C CA . VAL A 1 201 ? 13.230 -3.727 -5.023 1.00 98.25 201 VAL A CA 1
ATOM 1539 C C . VAL A 1 201 ? 13.936 -2.586 -4.291 1.00 98.25 201 VAL A C 1
ATOM 1541 O O . VAL A 1 201 ? 14.953 -2.096 -4.781 1.00 98.25 201 VAL A O 1
ATOM 1544 N N . LEU A 1 202 ? 13.410 -2.185 -3.126 1.00 96.12 202 LEU A N 1
ATOM 1545 C CA . LEU A 1 202 ? 13.990 -1.203 -2.215 1.00 96.12 202 LEU A CA 1
ATOM 1546 C C . LEU A 1 202 ? 14.367 -1.869 -0.879 1.00 96.12 202 LEU A C 1
ATOM 1548 O O . LEU A 1 202 ? 13.622 -2.690 -0.331 1.00 96.12 202 LEU A O 1
ATOM 1552 N N . ASP A 1 203 ? 15.537 -1.520 -0.352 1.00 93.50 203 ASP A N 1
ATOM 1553 C CA . ASP A 1 203 ? 16.045 -2.001 0.931 1.00 93.50 203 ASP A CA 1
ATOM 1554 C C . ASP A 1 203 ? 15.314 -1.367 2.128 1.00 93.50 203 ASP A C 1
ATOM 1556 O O . ASP A 1 203 ? 14.425 -0.526 1.981 1.00 93.50 203 ASP A O 1
ATOM 1560 N N . ALA A 1 204 ? 15.714 -1.752 3.342 1.00 90.38 204 ALA A N 1
ATOM 1561 C CA . ALA A 1 204 ? 15.179 -1.192 4.582 1.00 90.38 204 ALA A CA 1
ATOM 1562 C C . ALA A 1 204 ? 15.419 0.324 4.732 1.00 90.38 204 ALA A C 1
ATOM 1564 O O . ALA A 1 204 ? 14.821 0.947 5.601 1.00 90.38 204 ALA A O 1
ATOM 1565 N N . GLY A 1 205 ? 16.297 0.938 3.934 1.00 87.19 205 GLY A N 1
ATOM 1566 C CA . GLY A 1 205 ? 16.487 2.386 3.867 1.00 87.19 205 GLY A CA 1
ATOM 1567 C C . GLY A 1 205 ? 15.583 3.084 2.847 1.00 87.19 205 GLY A C 1
ATOM 1568 O O . GLY A 1 205 ? 15.579 4.313 2.816 1.00 87.19 205 GLY A O 1
ATOM 1569 N N . GLY A 1 206 ? 14.821 2.334 2.044 1.00 89.81 206 GLY A N 1
ATOM 1570 C CA . GLY A 1 206 ? 14.024 2.855 0.934 1.00 89.81 206 GLY A CA 1
ATOM 1571 C C . GLY A 1 206 ? 14.823 3.049 -0.358 1.00 89.81 206 GLY A C 1
ATOM 1572 O O . GLY A 1 206 ? 14.375 3.773 -1.244 1.00 89.81 206 GLY A O 1
ATOM 1573 N N . PHE A 1 207 ? 16.003 2.433 -0.485 1.00 90.75 207 PHE A N 1
ATOM 1574 C CA . PHE A 1 207 ? 16.879 2.597 -1.646 1.00 90.75 207 PHE A CA 1
ATOM 1575 C C . PHE A 1 207 ? 16.976 1.317 -2.471 1.00 90.75 207 PHE A C 1
ATOM 1577 O O . PHE A 1 207 ? 17.045 0.213 -1.940 1.00 90.75 207 PHE A O 1
ATOM 1584 N N . GLY A 1 208 ? 17.041 1.460 -3.791 1.00 92.25 208 GLY A N 1
ATOM 1585 C CA . GLY A 1 208 ? 17.199 0.338 -4.709 1.00 92.25 208 GLY A CA 1
ATOM 1586 C C . GLY A 1 208 ? 17.970 0.741 -5.953 1.00 92.25 208 GLY A C 1
ATOM 1587 O O . GLY A 1 208 ? 17.863 1.868 -6.434 1.00 92.25 208 GLY A O 1
ATOM 1588 N N . ALA A 1 209 ? 18.769 -0.184 -6.481 1.00 94.94 209 ALA A N 1
ATOM 1589 C CA . ALA A 1 209 ? 19.479 0.031 -7.734 1.00 94.94 209 ALA A CA 1
ATOM 1590 C C . ALA A 1 209 ? 18.536 -0.154 -8.933 1.00 94.94 209 ALA A C 1
ATOM 1592 O O . ALA A 1 209 ? 17.655 -1.015 -8.911 1.00 94.94 209 ALA A O 1
ATOM 1593 N N . ALA A 1 210 ? 18.795 0.569 -10.027 1.00 94.50 210 ALA A N 1
ATOM 1594 C CA . ALA A 1 210 ? 18.049 0.424 -11.281 1.00 94.50 210 ALA A CA 1
ATOM 1595 C C . ALA A 1 210 ? 17.976 -1.038 -11.766 1.00 94.50 210 ALA A C 1
ATOM 1597 O O . ALA A 1 210 ? 16.942 -1.472 -12.263 1.00 94.50 210 ALA A O 1
ATOM 1598 N N . SER A 1 211 ? 19.036 -1.828 -11.557 1.00 97.19 211 SER A N 1
ATOM 1599 C CA . SER A 1 211 ? 19.055 -3.255 -11.900 1.00 97.19 211 SER A CA 1
ATOM 1600 C C . SER A 1 211 ? 18.008 -4.081 -11.146 1.00 97.19 211 SER A C 1
ATOM 1602 O O . SER A 1 211 ? 17.461 -5.019 -11.714 1.00 97.19 211 SER A O 1
ATOM 1604 N N . LEU A 1 212 ? 17.717 -3.742 -9.886 1.00 96.00 212 LEU A N 1
ATOM 1605 C CA . LEU A 1 212 ? 16.706 -4.441 -9.086 1.00 96.00 212 LEU A CA 1
ATOM 1606 C C . LEU A 1 212 ? 15.295 -4.025 -9.498 1.00 96.00 212 LEU A C 1
ATOM 1608 O O . LEU A 1 212 ? 14.414 -4.872 -9.594 1.00 96.00 212 LEU A O 1
ATOM 1612 N N . VAL A 1 213 ? 15.099 -2.744 -9.827 1.00 97.38 213 VAL A N 1
ATOM 1613 C CA . VAL A 1 213 ? 13.834 -2.254 -10.396 1.00 97.38 213 VAL A CA 1
ATOM 1614 C C . VAL A 1 213 ? 13.538 -2.954 -11.725 1.00 97.38 213 VAL A C 1
ATOM 1616 O O . VAL A 1 213 ? 12.432 -3.454 -11.913 1.00 97.38 213 VAL A O 1
ATOM 1619 N N . ILE A 1 214 ? 14.531 -3.070 -12.617 1.00 98.50 214 ILE A N 1
ATOM 1620 C CA . ILE A 1 214 ? 14.400 -3.809 -13.884 1.00 98.50 214 ILE A CA 1
ATOM 1621 C C . ILE A 1 214 ? 14.043 -5.278 -13.623 1.00 98.50 214 ILE A C 1
ATOM 1623 O O . ILE A 1 214 ? 13.096 -5.777 -14.226 1.00 98.50 214 ILE A O 1
ATOM 1627 N N . ALA A 1 215 ? 14.724 -5.951 -12.689 1.00 98.12 215 ALA A N 1
ATOM 1628 C CA . ALA A 1 215 ? 14.406 -7.336 -12.330 1.00 98.12 215 ALA A CA 1
ATOM 1629 C C . ALA A 1 215 ? 12.969 -7.489 -11.789 1.00 98.12 215 ALA A C 1
ATOM 1631 O O . ALA A 1 215 ? 12.272 -8.448 -12.122 1.00 98.12 215 ALA A O 1
ATOM 1632 N N . GLY A 1 216 ? 12.487 -6.513 -11.014 1.00 98.62 216 GLY A N 1
ATOM 1633 C CA . GLY A 1 216 ? 11.098 -6.462 -10.563 1.00 98.62 216 GLY A CA 1
ATOM 1634 C C . GLY A 1 216 ? 10.094 -6.285 -11.708 1.00 98.62 216 GLY A C 1
ATOM 1635 O O . GLY A 1 216 ? 9.043 -6.930 -11.712 1.00 98.62 216 GLY A O 1
ATOM 1636 N N . ILE A 1 217 ? 10.420 -5.459 -12.708 1.00 98.81 217 ILE A N 1
ATOM 1637 C CA . ILE A 1 217 ? 9.599 -5.284 -13.917 1.00 98.81 217 ILE A CA 1
ATOM 1638 C C . ILE A 1 217 ? 9.551 -6.592 -14.717 1.00 98.81 217 ILE A C 1
ATOM 1640 O O . ILE A 1 217 ? 8.468 -7.035 -15.102 1.00 98.81 217 ILE A O 1
ATOM 1644 N N . GLU A 1 218 ? 10.696 -7.249 -14.923 1.00 98.69 218 GLU A N 1
ATOM 1645 C CA . GLU A 1 218 ? 10.764 -8.555 -15.591 1.00 98.69 218 GLU A CA 1
ATOM 1646 C C . GLU A 1 218 ? 9.927 -9.607 -14.861 1.00 98.69 218 GLU A C 1
ATOM 1648 O O . GLU A 1 218 ? 9.173 -10.348 -15.493 1.00 98.69 218 GLU A O 1
ATOM 1653 N N . TRP A 1 219 ? 10.004 -9.643 -13.528 1.00 98.81 219 TRP A N 1
ATOM 1654 C CA . TRP A 1 219 ? 9.187 -10.534 -12.711 1.00 98.81 219 TRP A CA 1
ATOM 1655 C C . TRP A 1 219 ? 7.695 -10.275 -12.907 1.00 98.81 219 TRP A C 1
ATOM 1657 O O . TRP A 1 219 ? 6.927 -11.223 -13.067 1.00 98.81 219 TRP A O 1
ATOM 1667 N N . ALA A 1 220 ? 7.274 -9.009 -12.936 1.00 98.81 220 ALA A N 1
ATOM 1668 C CA . ALA A 1 220 ? 5.874 -8.651 -13.132 1.00 98.81 220 ALA A CA 1
ATOM 1669 C C . ALA A 1 220 ? 5.356 -9.076 -14.518 1.00 98.81 220 ALA A C 1
ATOM 1671 O O . ALA A 1 220 ? 4.251 -9.614 -14.614 1.00 98.81 220 ALA A O 1
ATOM 1672 N N . VAL A 1 221 ? 6.167 -8.915 -15.569 1.00 98.62 221 VAL A N 1
ATOM 1673 C CA . VAL A 1 221 ? 5.850 -9.412 -16.918 1.00 98.62 221 VAL A CA 1
ATOM 1674 C C . VAL A 1 221 ? 5.763 -10.936 -16.933 1.00 98.62 221 VAL A C 1
ATOM 1676 O O . VAL A 1 221 ? 4.768 -11.493 -17.386 1.00 98.62 221 VAL A O 1
ATOM 1679 N N . ALA A 1 222 ? 6.769 -11.621 -16.388 1.00 98.50 222 ALA A N 1
ATOM 1680 C CA . ALA A 1 222 ? 6.836 -13.082 -16.373 1.00 98.50 222 ALA A CA 1
ATOM 1681 C C . ALA A 1 222 ? 5.706 -13.740 -15.563 1.00 98.50 222 ALA A C 1
ATOM 1683 O O . ALA A 1 222 ? 5.396 -14.911 -15.779 1.00 98.50 222 ALA A O 1
ATOM 1684 N N . ASN A 1 223 ? 5.105 -13.002 -14.629 1.00 98.56 223 ASN A N 1
ATOM 1685 C CA . ASN A 1 223 ? 3.994 -13.469 -13.811 1.00 98.56 223 ASN A CA 1
ATOM 1686 C C . ASN A 1 223 ? 2.632 -12.949 -14.291 1.00 98.56 223 ASN A C 1
ATOM 1688 O O . ASN A 1 223 ? 1.665 -13.077 -13.539 1.00 98.56 223 ASN A O 1
ATOM 1692 N N . ASP A 1 224 ? 2.519 -12.386 -15.498 1.00 98.19 224 ASP A N 1
ATOM 1693 C CA . ASP A 1 224 ? 1.262 -11.882 -16.072 1.00 98.19 224 ASP A CA 1
ATOM 1694 C C . ASP A 1 224 ? 0.532 -10.915 -15.117 1.00 98.19 224 ASP A C 1
ATOM 1696 O O . ASP A 1 224 ? -0.632 -11.120 -14.745 1.00 98.19 224 ASP A O 1
ATOM 1700 N N . MET A 1 225 ? 1.247 -9.908 -14.610 1.00 98.81 225 MET A N 1
ATOM 1701 C CA . MET A 1 225 ? 0.637 -8.824 -13.833 1.00 98.81 225 MET A CA 1
ATOM 1702 C C . MET A 1 225 ? -0.192 -7.919 -14.744 1.00 98.81 225 MET A C 1
ATOM 1704 O O . MET A 1 225 ? 0.103 -7.774 -15.924 1.00 98.81 225 MET A O 1
ATOM 1708 N N . ASN A 1 226 ? -1.236 -7.287 -14.207 1.00 98.81 226 ASN A N 1
ATOM 1709 C CA . ASN A 1 226 ? -2.030 -6.321 -14.972 1.00 98.81 226 ASN A CA 1
ATOM 1710 C C . ASN A 1 226 ? -1.507 -4.895 -14.795 1.00 98.81 226 ASN A C 1
ATOM 1712 O O . ASN A 1 226 ? -1.568 -4.093 -15.727 1.00 98.81 226 ASN A O 1
ATOM 1716 N N . ILE A 1 227 ? -1.015 -4.584 -13.594 1.00 98.94 227 ILE A N 1
ATOM 1717 C CA . ILE A 1 227 ? -0.543 -3.254 -13.216 1.00 98.94 227 ILE A CA 1
ATOM 1718 C C . ILE A 1 227 ? 0.788 -3.383 -12.473 1.00 98.94 227 ILE A C 1
ATOM 1720 O O . ILE A 1 227 ? 0.938 -4.255 -11.615 1.00 98.94 227 ILE A O 1
ATOM 1724 N N . ILE A 1 228 ? 1.723 -2.488 -12.781 1.00 98.88 228 ILE A N 1
ATOM 1725 C CA . ILE A 1 228 ? 2.940 -2.235 -12.008 1.00 98.88 228 ILE A CA 1
ATOM 1726 C C . ILE A 1 228 ? 2.803 -0.860 -11.348 1.00 98.88 228 ILE A C 1
ATOM 1728 O O . ILE A 1 228 ? 2.651 0.150 -12.039 1.00 98.88 228 ILE A O 1
ATOM 1732 N N . SER A 1 229 ? 2.866 -0.829 -10.017 1.00 98.81 229 SER A N 1
ATOM 1733 C CA . SER A 1 229 ? 2.879 0.396 -9.214 1.00 98.81 229 SER A CA 1
ATOM 1734 C C . SER A 1 229 ? 4.281 0.637 -8.663 1.00 98.81 229 SER A C 1
ATOM 1736 O O . SER A 1 229 ? 4.831 -0.227 -7.980 1.00 98.81 229 SER A O 1
ATOM 1738 N N . MET A 1 230 ? 4.841 1.810 -8.954 1.00 98.50 230 MET A N 1
ATOM 1739 C CA . MET A 1 230 ? 6.200 2.214 -8.589 1.00 98.50 230 MET A CA 1
ATOM 1740 C C . MET A 1 230 ? 6.163 3.538 -7.818 1.00 98.50 230 MET A C 1
ATOM 1742 O O . MET A 1 230 ? 6.302 4.618 -8.394 1.00 98.50 230 MET A O 1
ATOM 1746 N N . SER A 1 231 ? 5.997 3.472 -6.499 1.00 97.06 231 SER A N 1
ATOM 1747 C CA . SER A 1 231 ? 6.061 4.651 -5.621 1.00 97.06 231 SER A CA 1
ATOM 1748 C C . SER A 1 231 ? 7.515 5.017 -5.296 1.00 97.06 231 SER A C 1
ATOM 1750 O O . SER A 1 231 ? 7.910 5.175 -4.148 1.00 97.06 231 SER A O 1
ATOM 1752 N N . LEU A 1 232 ? 8.328 5.126 -6.341 1.00 94.44 232 LEU A N 1
ATOM 1753 C CA . LEU A 1 232 ? 9.761 5.383 -6.295 1.00 94.44 232 LEU A CA 1
ATOM 1754 C C . LEU A 1 232 ? 10.135 6.352 -7.413 1.00 94.44 232 LEU A C 1
ATOM 1756 O O . LEU A 1 232 ? 9.390 6.511 -8.382 1.00 94.44 232 LEU A O 1
ATOM 1760 N N . ALA A 1 233 ? 11.279 7.011 -7.268 1.00 93.94 233 ALA A N 1
ATOM 1761 C CA . ALA A 1 233 ? 11.726 8.015 -8.218 1.00 93.94 233 ALA A CA 1
ATOM 1762 C C . ALA A 1 233 ? 13.255 8.136 -8.245 1.00 93.94 233 ALA A C 1
ATOM 1764 O O . ALA A 1 233 ? 13.933 7.863 -7.254 1.00 93.94 233 ALA A O 1
ATOM 1765 N N . SER A 1 234 ? 13.781 8.580 -9.384 1.00 92.50 234 SER A N 1
ATOM 1766 C CA . SER A 1 234 ? 15.187 8.910 -9.610 1.00 92.50 234 SER A CA 1
ATOM 1767 C C . SER A 1 234 ? 15.311 10.149 -10.498 1.00 92.50 234 SER A C 1
ATOM 1769 O O . SER A 1 234 ? 14.528 10.332 -11.431 1.00 92.50 234 SER A O 1
ATOM 1771 N N . ASP A 1 235 ? 16.326 10.976 -10.250 1.00 91.31 235 ASP A N 1
ATOM 1772 C CA . ASP A 1 235 ? 16.691 12.094 -11.134 1.00 91.31 235 ASP A CA 1
ATOM 1773 C C . ASP A 1 235 ? 17.437 11.635 -12.402 1.00 91.31 235 ASP A C 1
ATOM 1775 O O . ASP A 1 235 ? 17.629 12.416 -13.335 1.00 91.31 235 ASP A O 1
ATOM 1779 N N . GLU A 1 236 ? 17.890 10.381 -12.443 1.00 92.69 236 GLU A N 1
ATOM 1780 C CA . GLU A 1 236 ? 18.698 9.846 -13.537 1.00 92.69 236 GLU A CA 1
ATOM 1781 C C . GLU A 1 236 ? 17.825 9.239 -14.643 1.00 92.69 236 GLU A C 1
ATOM 1783 O O . GLU A 1 236 ? 17.107 8.264 -14.412 1.00 92.69 236 GLU A O 1
ATOM 1788 N N . ASP A 1 237 ? 17.945 9.778 -15.861 1.00 95.50 237 ASP A N 1
ATOM 1789 C CA . ASP A 1 237 ? 17.459 9.106 -17.068 1.00 95.50 237 ASP A CA 1
ATOM 1790 C C . ASP A 1 237 ? 18.349 7.896 -17.365 1.00 95.50 237 ASP A C 1
ATOM 1792 O O . ASP A 1 237 ? 19.549 8.028 -17.625 1.00 95.50 237 ASP A O 1
ATOM 1796 N N . ASN A 1 238 ? 17.757 6.707 -17.325 1.00 96.31 238 ASN A N 1
ATOM 1797 C CA . ASN A 1 238 ? 18.465 5.453 -17.481 1.00 96.31 238 ASN A CA 1
ATOM 1798 C C . ASN A 1 238 ? 17.894 4.652 -18.656 1.00 96.31 238 ASN A C 1
ATOM 1800 O O . ASN A 1 238 ? 16.806 4.083 -18.573 1.00 96.31 238 ASN A O 1
ATOM 1804 N N . ALA A 1 239 ? 18.674 4.538 -19.735 1.00 96.12 239 ALA A N 1
ATOM 1805 C CA . ALA A 1 239 ? 18.256 3.851 -20.957 1.00 96.12 239 ALA A CA 1
ATOM 1806 C C . ALA A 1 239 ? 17.802 2.395 -20.726 1.00 96.12 239 ALA A C 1
ATOM 1808 O O . ALA A 1 239 ? 16.872 1.939 -21.385 1.00 96.12 239 ALA A O 1
ATOM 1809 N N . ALA A 1 240 ? 18.401 1.676 -19.769 1.00 92.31 240 ALA A N 1
ATOM 1810 C CA . ALA A 1 240 ? 17.995 0.304 -19.464 1.00 92.31 240 ALA A CA 1
ATOM 1811 C C . ALA A 1 240 ? 16.635 0.252 -18.747 1.00 92.31 240 ALA A C 1
ATOM 1813 O O . ALA A 1 240 ? 15.823 -0.629 -19.027 1.00 92.31 240 ALA A O 1
ATOM 1814 N N . VAL A 1 241 ? 16.355 1.214 -17.859 1.00 95.81 241 VAL A N 1
ATOM 1815 C CA . VAL A 1 241 ? 15.033 1.340 -17.224 1.00 95.81 241 VAL A CA 1
ATOM 1816 C C . VAL A 1 241 ? 13.983 1.719 -18.269 1.00 95.81 241 VAL A C 1
ATOM 1818 O O . VAL A 1 241 ? 12.918 1.106 -18.283 1.00 95.81 241 VAL A O 1
ATOM 1821 N N . LEU A 1 242 ? 14.294 2.651 -19.180 1.00 98.19 242 LEU A N 1
ATOM 1822 C CA . LEU A 1 242 ? 13.430 3.013 -20.310 1.00 98.19 242 LEU A CA 1
ATOM 1823 C C . LEU A 1 242 ? 13.076 1.794 -21.179 1.00 98.19 242 LEU A C 1
ATOM 1825 O O . LEU A 1 242 ? 11.909 1.578 -21.509 1.00 98.19 242 LEU A O 1
ATOM 1829 N N . GLU A 1 243 ? 14.067 0.984 -21.556 1.00 97.81 243 GLU A N 1
ATOM 1830 C CA . GLU A 1 243 ? 13.833 -0.245 -22.322 1.00 97.81 243 GLU A CA 1
ATOM 1831 C C . GLU A 1 243 ? 12.927 -1.225 -21.561 1.00 97.81 243 GLU A C 1
ATOM 1833 O O . GLU A 1 243 ? 11.980 -1.758 -22.146 1.00 97.81 243 GLU A O 1
ATOM 1838 N N . ALA A 1 244 ? 13.153 -1.407 -20.256 1.00 97.81 244 ALA A N 1
ATOM 1839 C CA . ALA A 1 244 ? 12.351 -2.299 -19.421 1.00 97.81 244 ALA A CA 1
ATOM 1840 C C . ALA A 1 244 ? 10.887 -1.842 -19.292 1.00 97.81 244 ALA A C 1
ATOM 1842 O O . ALA A 1 244 ? 9.974 -2.650 -19.488 1.00 97.81 244 ALA A O 1
ATOM 1843 N N . VAL A 1 245 ? 10.630 -0.555 -19.017 1.00 98.19 245 VAL A N 1
ATOM 1844 C CA . VAL A 1 245 ? 9.249 -0.044 -18.911 1.00 98.19 245 VAL A CA 1
ATOM 1845 C C . VAL A 1 245 ? 8.515 -0.102 -20.251 1.00 98.19 245 VAL A C 1
ATOM 1847 O O . VAL A 1 245 ? 7.340 -0.463 -20.283 1.00 98.19 245 VAL A O 1
ATOM 1850 N N . ASN A 1 246 ? 9.205 0.158 -21.368 1.00 98.31 246 ASN A N 1
ATOM 1851 C CA . ASN A 1 246 ? 8.628 0.023 -22.706 1.00 98.31 246 ASN A CA 1
ATOM 1852 C C . ASN A 1 246 ? 8.293 -1.436 -23.035 1.00 98.31 246 ASN A C 1
ATOM 1854 O O . ASN A 1 246 ? 7.250 -1.712 -23.628 1.00 98.31 246 ASN A O 1
ATOM 1858 N N . ALA A 1 247 ? 9.155 -2.382 -22.655 1.00 98.06 247 ALA A N 1
ATOM 1859 C CA . ALA A 1 247 ? 8.890 -3.804 -22.838 1.00 98.06 247 ALA A CA 1
ATOM 1860 C C . ALA A 1 247 ? 7.653 -4.252 -22.041 1.00 98.06 247 ALA A C 1
ATOM 1862 O O . ALA A 1 247 ? 6.768 -4.901 -22.603 1.00 98.06 247 ALA A O 1
ATOM 1863 N N . ALA A 1 248 ? 7.542 -3.844 -20.772 1.00 98.44 248 ALA A N 1
ATOM 1864 C CA . ALA A 1 248 ? 6.375 -4.135 -19.943 1.00 98.44 248 ALA A CA 1
ATOM 1865 C C . ALA A 1 248 ? 5.089 -3.507 -20.505 1.00 98.44 248 ALA A C 1
ATOM 1867 O O . ALA A 1 248 ? 4.073 -4.193 -20.636 1.00 98.44 248 ALA A O 1
ATOM 1868 N N . TYR A 1 249 ? 5.145 -2.247 -20.937 1.00 98.62 249 TYR A N 1
ATOM 1869 C CA . TYR A 1 249 ? 4.016 -1.570 -21.576 1.00 98.62 249 TYR A CA 1
ATOM 1870 C C . TYR A 1 249 ? 3.546 -2.310 -22.835 1.00 98.62 249 TYR A C 1
ATOM 1872 O O . TYR A 1 249 ? 2.363 -2.611 -22.989 1.00 98.62 249 TYR A O 1
ATOM 1880 N N . ASN A 1 250 ? 4.483 -2.689 -23.709 1.00 98.25 250 ASN A N 1
ATOM 1881 C CA . ASN A 1 250 ? 4.185 -3.424 -24.940 1.00 98.25 250 ASN A CA 1
ATOM 1882 C C . ASN A 1 250 ? 3.652 -4.845 -24.686 1.00 98.25 250 ASN A C 1
ATOM 1884 O O . ASN A 1 250 ? 3.003 -5.414 -25.563 1.00 98.25 250 ASN A O 1
ATOM 1888 N N . SER A 1 251 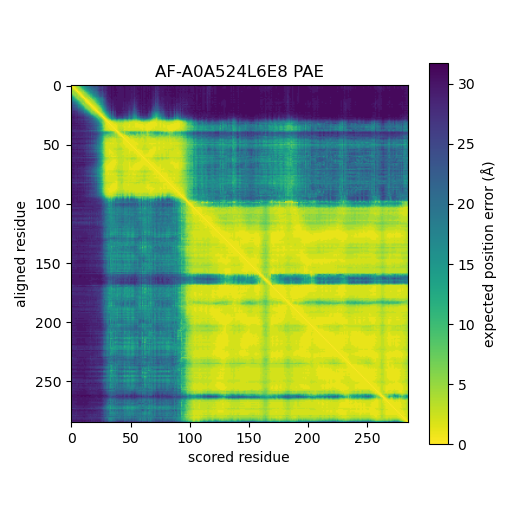? 3.888 -5.410 -23.498 1.00 97.69 251 SER A N 1
ATOM 1889 C CA . SER A 1 251 ? 3.277 -6.672 -23.058 1.00 97.69 251 SER A CA 1
ATOM 1890 C C . SER A 1 251 ? 1.843 -6.515 -22.528 1.00 97.69 251 SER A C 1
ATOM 1892 O O . SER A 1 251 ? 1.188 -7.508 -22.223 1.00 97.69 251 SER A O 1
ATOM 1894 N N . GLY A 1 252 ? 1.324 -5.283 -22.475 1.00 98.06 252 GLY A N 1
ATOM 1895 C CA . GLY A 1 252 ? -0.046 -4.976 -22.060 1.00 98.06 252 GLY A CA 1
ATOM 1896 C C . GLY A 1 252 ? -0.199 -4.634 -20.578 1.00 98.06 252 GLY A C 1
ATOM 1897 O O . GLY A 1 252 ? -1.327 -4.605 -20.087 1.00 98.06 252 GLY A O 1
ATOM 1898 N N . ILE A 1 253 ? 0.903 -4.373 -19.868 1.00 98.69 253 ILE A N 1
ATOM 1899 C CA . ILE A 1 253 ? 0.884 -3.990 -18.453 1.00 98.69 253 ILE A CA 1
ATOM 1900 C C . ILE A 1 253 ? 0.747 -2.474 -18.325 1.00 98.69 253 ILE A C 1
ATOM 1902 O O . ILE A 1 253 ? 1.472 -1.716 -18.969 1.00 98.69 253 ILE A O 1
ATOM 1906 N N . LEU A 1 254 ? -0.158 -2.022 -17.456 1.00 98.81 254 LEU A N 1
ATOM 1907 C CA . LEU A 1 254 ? -0.263 -0.613 -17.087 1.0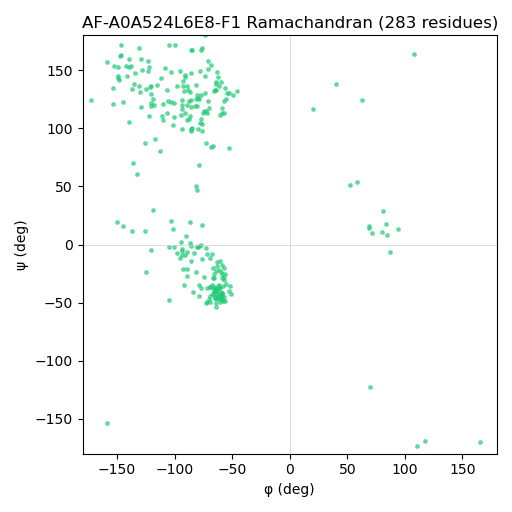0 98.81 254 LEU A CA 1
ATOM 1908 C C . LEU A 1 254 ? 0.826 -0.257 -16.068 1.00 98.81 254 LEU A C 1
ATOM 1910 O O . LEU A 1 254 ? 0.895 -0.874 -15.006 1.00 98.81 254 LEU A O 1
ATOM 1914 N N . LEU A 1 255 ? 1.640 0.758 -16.354 1.00 98.75 255 LEU A N 1
ATOM 1915 C CA . LEU A 1 255 ? 2.666 1.243 -15.430 1.00 98.75 255 LEU A CA 1
ATOM 1916 C C . LEU A 1 255 ? 2.256 2.583 -14.823 1.00 98.75 255 LEU A C 1
ATOM 1918 O O . LEU A 1 255 ? 1.857 3.501 -15.541 1.00 98.75 255 LEU A O 1
ATOM 1922 N N . VAL A 1 256 ? 2.392 2.697 -13.506 1.00 98.81 256 VAL A N 1
ATOM 1923 C CA . VAL A 1 256 ? 2.112 3.916 -12.742 1.00 98.81 256 VAL A CA 1
ATOM 1924 C C . VAL A 1 256 ? 3.309 4.210 -11.849 1.00 98.81 256 VAL A C 1
ATOM 1926 O O . VAL A 1 256 ? 3.789 3.309 -11.159 1.00 98.81 256 VAL A O 1
ATOM 1929 N N . ALA A 1 257 ? 3.793 5.452 -11.854 1.00 98.25 257 ALA A N 1
ATOM 1930 C CA . ALA A 1 257 ? 4.916 5.857 -11.019 1.00 98.25 257 ALA A CA 1
ATOM 1931 C C . ALA A 1 257 ? 4.736 7.246 -10.400 1.00 98.25 257 ALA A C 1
ATOM 1933 O O . ALA A 1 257 ? 4.064 8.121 -10.956 1.00 98.25 257 ALA A O 1
ATOM 1934 N N . ALA A 1 258 ? 5.368 7.446 -9.244 1.00 96.31 258 ALA A N 1
ATOM 1935 C CA . ALA A 1 258 ? 5.402 8.739 -8.575 1.00 96.31 258 ALA A CA 1
ATOM 1936 C C . ALA A 1 258 ? 6.177 9.766 -9.416 1.00 96.31 258 ALA A C 1
ATOM 1938 O O . ALA A 1 258 ? 7.293 9.509 -9.862 1.00 96.31 258 ALA A O 1
ATOM 1939 N N . GLY A 1 259 ? 5.599 10.954 -9.604 1.00 92.06 259 GLY A N 1
ATOM 1940 C CA . GLY A 1 259 ? 6.220 12.044 -10.362 1.00 92.06 259 GLY A CA 1
ATOM 1941 C C . GLY A 1 259 ? 7.437 12.675 -9.677 1.00 92.06 259 GLY A C 1
ATOM 1942 O O . GLY A 1 259 ? 8.164 13.427 -10.324 1.00 92.06 259 GLY A O 1
ATOM 1943 N N . GLY A 1 260 ? 7.665 12.355 -8.402 1.00 89.94 260 GLY A N 1
ATOM 1944 C CA . GLY A 1 260 ? 8.758 12.878 -7.591 1.00 89.94 260 GLY A CA 1
ATOM 1945 C C . GLY A 1 260 ? 8.319 13.882 -6.527 1.00 89.94 260 GLY A C 1
ATOM 1946 O O . GLY A 1 260 ? 7.219 14.426 -6.585 1.00 89.94 260 GLY A O 1
ATOM 1947 N N . ASN A 1 261 ? 9.205 14.130 -5.558 1.00 88.25 261 ASN A N 1
ATOM 1948 C CA . ASN A 1 261 ? 8.968 15.021 -4.410 1.00 88.25 261 ASN A CA 1
ATOM 1949 C C . ASN A 1 261 ? 9.951 16.205 -4.375 1.00 88.25 261 ASN A C 1
ATOM 1951 O O . ASN A 1 261 ? 10.331 16.685 -3.307 1.00 88.25 261 ASN A O 1
ATOM 1955 N N . THR A 1 262 ? 10.419 16.648 -5.542 1.00 79.00 262 THR A N 1
ATOM 1956 C CA . THR A 1 262 ? 11.305 17.807 -5.669 1.00 79.00 262 THR A CA 1
ATOM 1957 C C . THR A 1 262 ? 10.479 19.069 -5.926 1.00 79.00 262 THR A C 1
ATOM 1959 O O . THR A 1 262 ? 9.791 19.192 -6.940 1.00 79.00 262 THR A O 1
ATOM 1962 N N . ASP A 1 263 ? 10.535 20.028 -4.999 1.00 72.81 263 ASP A N 1
ATOM 1963 C CA . ASP A 1 263 ? 9.777 21.282 -5.093 1.00 72.81 263 ASP A CA 1
ATOM 1964 C C . ASP A 1 263 ? 10.130 22.057 -6.374 1.00 72.81 263 ASP A C 1
ATOM 1966 O O . ASP A 1 263 ? 11.245 22.555 -6.538 1.00 72.81 263 ASP A O 1
ATOM 1970 N N . GLY A 1 264 ? 9.165 22.168 -7.294 1.00 67.25 264 GLY A N 1
ATOM 1971 C CA . GLY A 1 264 ? 9.352 22.844 -8.584 1.00 67.25 264 GLY A CA 1
ATOM 1972 C C . GLY A 1 264 ? 10.288 22.116 -9.559 1.00 67.25 264 GLY A C 1
ATOM 1973 O O . GLY A 1 264 ? 10.733 22.728 -10.533 1.00 67.25 264 GLY A O 1
ATOM 1974 N N . GLY A 1 265 ? 10.600 20.843 -9.298 1.00 73.69 265 GLY A N 1
ATOM 1975 C CA . GLY A 1 265 ? 11.405 19.990 -10.167 1.00 73.69 265 GLY A CA 1
ATOM 1976 C C . GLY A 1 265 ? 10.641 19.464 -11.384 1.00 73.69 265 GLY A C 1
ATOM 1977 O O . GLY A 1 265 ? 9.417 19.564 -11.483 1.00 73.69 265 GLY A O 1
ATOM 1978 N N . SER A 1 266 ? 11.381 18.907 -12.344 1.00 87.69 266 SER A N 1
ATOM 1979 C CA . SER A 1 266 ? 10.798 18.117 -13.431 1.00 87.69 266 SER A CA 1
ATOM 1980 C C . SER A 1 266 ? 10.275 16.781 -12.907 1.00 87.69 266 SER A C 1
ATOM 1982 O O . SER A 1 266 ? 10.759 16.281 -11.894 1.00 87.69 266 SER A O 1
ATOM 1984 N N . VAL A 1 267 ? 9.339 16.177 -13.644 1.00 93.88 267 VAL A N 1
ATOM 1985 C CA . VAL A 1 267 ? 8.918 14.791 -13.400 1.00 93.88 267 VAL A CA 1
ATOM 1986 C C . VAL A 1 267 ? 10.156 13.888 -13.379 1.00 93.88 267 VAL A C 1
ATOM 1988 O O . VAL A 1 267 ? 11.003 13.983 -14.269 1.00 93.88 267 VAL A O 1
ATOM 1991 N N . GLN A 1 268 ? 10.269 13.058 -12.346 1.00 94.75 268 GLN A N 1
ATOM 1992 C CA . GLN A 1 268 ? 11.379 12.125 -12.147 1.00 94.75 268 GLN A CA 1
ATOM 1993 C C . GLN A 1 268 ? 11.141 10.793 -12.883 1.00 94.75 268 GLN A C 1
ATOM 1995 O O . GLN A 1 268 ? 10.038 10.497 -13.345 1.00 94.75 268 GLN A O 1
ATOM 2000 N N . TYR A 1 269 ? 12.175 9.964 -13.004 1.00 96.75 269 TYR A N 1
ATOM 2001 C CA . TYR A 1 269 ? 12.096 8.656 -13.660 1.00 96.75 269 TYR A CA 1
ATOM 2002 C C . TYR A 1 269 ? 11.743 7.545 -12.660 1.00 96.75 269 TYR A C 1
ATOM 2004 O O . TYR A 1 269 ? 12.196 7.599 -11.517 1.00 96.75 269 TYR A O 1
ATOM 2012 N N . PRO A 1 270 ? 10.959 6.524 -13.059 1.00 97.56 270 PRO A N 1
ATOM 2013 C CA . PRO A 1 270 ? 10.496 6.237 -14.422 1.00 97.56 270 PRO A CA 1
ATOM 2014 C C . PRO A 1 270 ? 9.215 6.976 -14.852 1.00 97.56 270 PRO A C 1
ATOM 2016 O O . PRO A 1 270 ? 8.785 6.803 -15.988 1.00 97.56 270 PRO A O 1
ATOM 2019 N N . ALA A 1 271 ? 8.597 7.790 -13.991 1.00 97.44 271 ALA A N 1
ATOM 2020 C CA . ALA A 1 271 ? 7.338 8.479 -14.298 1.00 97.44 271 ALA A CA 1
ATOM 2021 C C . ALA A 1 271 ? 7.414 9.409 -15.521 1.00 97.44 271 ALA A C 1
ATOM 2023 O O . ALA A 1 271 ? 6.418 9.596 -16.209 1.00 97.44 271 ALA A O 1
ATOM 2024 N N . ALA A 1 272 ? 8.585 9.974 -15.814 1.00 97.31 272 ALA A N 1
ATOM 2025 C CA . ALA A 1 272 ? 8.790 10.850 -16.965 1.00 97.31 272 ALA A CA 1
ATOM 2026 C C . ALA A 1 272 ? 8.788 10.131 -18.330 1.00 97.31 272 ALA A C 1
ATOM 2028 O O . ALA A 1 272 ? 8.815 10.802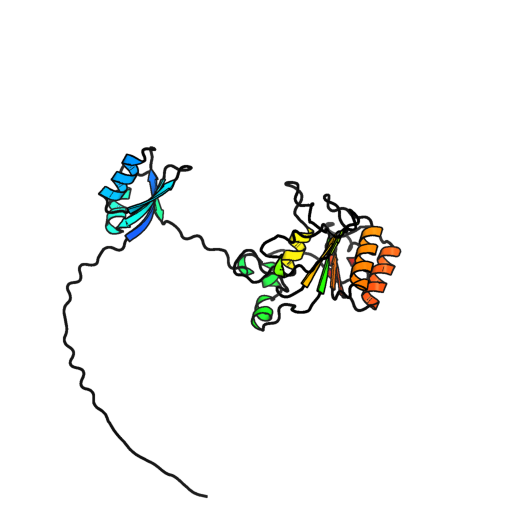 -19.360 1.00 97.31 272 ALA A O 1
ATOM 2029 N N . TYR A 1 273 ? 8.768 8.795 -18.368 1.00 98.44 273 TYR A N 1
ATOM 2030 C CA . TYR A 1 273 ? 8.696 8.044 -19.621 1.00 98.44 273 TYR A CA 1
ATOM 2031 C C . TYR A 1 273 ? 7.260 7.958 -20.151 1.00 98.44 273 TYR A C 1
ATOM 2033 O O . TYR A 1 273 ? 6.341 7.639 -19.404 1.00 98.44 273 TYR A O 1
ATOM 2041 N N . ASP A 1 274 ? 7.076 8.143 -21.464 1.00 98.19 274 ASP A N 1
ATOM 2042 C CA . ASP A 1 274 ? 5.757 8.148 -22.130 1.00 98.19 274 ASP A CA 1
ATOM 2043 C C . ASP A 1 274 ? 4.930 6.868 -21.900 1.00 98.19 274 ASP A C 1
ATOM 2045 O O . ASP A 1 274 ? 3.701 6.883 -21.984 1.00 98.19 274 ASP A O 1
ATOM 2049 N N . SER A 1 275 ? 5.595 5.745 -21.619 1.00 98.31 275 SER A N 1
ATOM 2050 C CA . SER A 1 275 ? 4.964 4.456 -21.329 1.00 98.31 275 SER A CA 1
ATOM 2051 C C . SER A 1 275 ? 4.437 4.329 -19.892 1.00 98.31 275 SER A C 1
ATOM 2053 O O . SER A 1 275 ? 3.898 3.280 -19.538 1.00 98.31 275 SER A O 1
ATOM 2055 N N . VAL A 1 276 ? 4.624 5.347 -19.045 1.00 98.69 276 VAL A N 1
ATOM 2056 C CA . VAL A 1 276 ? 4.313 5.324 -17.611 1.00 98.69 276 VAL A CA 1
ATOM 2057 C C . VAL A 1 276 ? 3.371 6.475 -17.259 1.00 98.69 276 VAL A C 1
ATOM 2059 O O . VAL A 1 276 ? 3.575 7.620 -17.652 1.00 98.69 276 VAL A O 1
ATOM 2062 N N . ILE A 1 277 ? 2.325 6.190 -16.481 1.00 98.69 277 ILE A N 1
ATOM 2063 C CA . ILE A 1 277 ? 1.471 7.239 -15.920 1.00 98.69 277 ILE A CA 1
ATOM 2064 C C . ILE A 1 277 ? 2.212 7.904 -14.759 1.00 98.69 277 ILE A C 1
ATOM 2066 O O . ILE A 1 277 ? 2.411 7.285 -13.711 1.00 98.69 277 ILE A O 1
ATOM 2070 N N . ALA A 1 278 ? 2.569 9.176 -14.932 1.00 97.62 278 ALA A N 1
ATOM 2071 C CA . ALA A 1 278 ? 3.100 10.016 -13.866 1.00 97.62 278 ALA A CA 1
ATOM 2072 C C . ALA A 1 278 ? 1.988 10.499 -12.926 1.00 97.62 278 ALA A C 1
ATOM 2074 O O . ALA A 1 278 ? 0.995 11.080 -13.372 1.00 97.62 278 ALA A 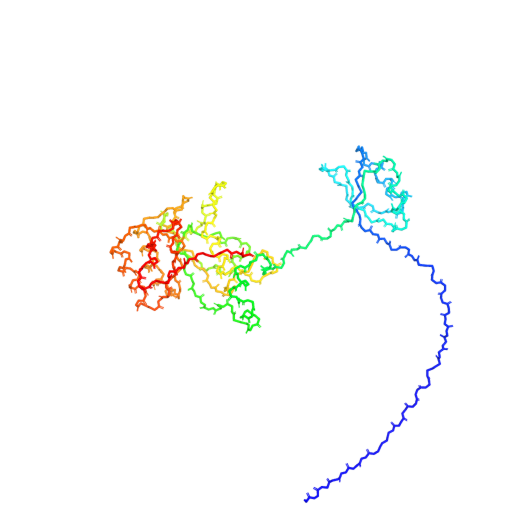O 1
ATOM 2075 N N . VAL A 1 279 ? 2.175 10.310 -11.618 1.00 96.31 279 VAL A N 1
ATOM 2076 C CA . VAL A 1 279 ? 1.210 10.725 -10.589 1.00 96.31 279 VAL A CA 1
ATOM 2077 C C . VAL A 1 279 ? 1.836 11.747 -9.644 1.00 96.31 279 VAL A C 1
ATOM 2079 O O . VAL A 1 279 ? 2.883 11.496 -9.051 1.00 96.31 279 VAL A O 1
ATOM 2082 N N . ALA A 1 280 ? 1.180 12.898 -9.497 1.00 93.00 280 ALA A N 1
ATOM 2083 C CA . ALA A 1 280 ? 1.534 13.944 -8.537 1.00 93.00 280 ALA A CA 1
ATOM 2084 C C . ALA A 1 280 ? 0.641 13.880 -7.283 1.00 93.00 280 ALA A C 1
ATOM 2086 O O . ALA A 1 280 ? -0.346 13.145 -7.248 1.00 93.00 280 ALA A O 1
ATOM 2087 N N . ALA A 1 281 ? 0.973 14.677 -6.267 1.00 91.00 281 ALA A N 1
ATOM 2088 C CA . ALA A 1 281 ? 0.208 14.779 -5.029 1.00 91.00 281 ALA A CA 1
ATOM 2089 C C . ALA A 1 281 ? -0.640 16.060 -4.976 1.00 91.00 281 ALA A C 1
ATOM 2091 O O . ALA A 1 281 ? -0.253 17.107 -5.497 1.00 91.00 281 ALA A O 1
ATOM 2092 N N . ILE A 1 282 ? -1.785 15.966 -4.304 1.00 91.19 282 ILE A N 1
ATOM 2093 C CA . ILE A 1 282 ? -2.629 17.092 -3.893 1.00 91.19 282 ILE A CA 1
ATOM 2094 C C . ILE A 1 282 ? -2.941 16.947 -2.402 1.00 91.19 282 ILE A C 1
ATOM 2096 O O . ILE A 1 282 ? -2.849 15.846 -1.854 1.00 91.19 282 ILE A O 1
ATOM 2100 N N . ASP A 1 283 ? -3.329 18.039 -1.756 1.00 88.56 283 ASP A N 1
ATOM 2101 C CA . ASP A 1 283 ? -3.770 18.050 -0.366 1.00 88.56 283 ASP A CA 1
ATOM 2102 C C . ASP A 1 283 ? -5.295 18.201 -0.243 1.00 88.56 283 ASP A C 1
ATOM 2104 O O . ASP A 1 283 ? -6.031 18.401 -1.215 1.00 88.56 283 ASP A O 1
ATOM 2108 N N . GLN A 1 284 ? -5.777 18.036 0.987 1.00 85.44 284 GLN A N 1
ATOM 2109 C CA . GLN A 1 284 ? -7.141 18.377 1.354 1.00 85.44 284 GLN A CA 1
ATOM 2110 C C . GLN A 1 284 ? -7.199 19.884 1.641 1.00 85.44 284 GLN A C 1
ATOM 2112 O O . GLN A 1 284 ? -6.510 20.362 2.542 1.00 85.44 284 GLN A O 1
ATOM 2117 N N . ALA A 1 285 ? -8.016 20.608 0.872 1.00 67.75 285 ALA A N 1
ATOM 2118 C CA . ALA A 1 285 ? -8.233 22.049 1.023 1.00 67.75 285 ALA A CA 1
ATOM 2119 C C . ALA A 1 285 ? -9.021 22.428 2.289 1.00 67.75 285 ALA A C 1
ATOM 2121 O O . ALA A 1 285 ? -9.905 21.638 2.704 1.00 67.75 285 ALA A O 1
#

Foldseek 3Di:
DDDDDDDDDDDDDDDDDDDDDPDPDPDQQAWFKKKWAFPDADPVVQCVLQVVQVKAWDAQDPVGRITIITGRPVSVVVSVPDPGTPDIGGPDDDFAPFQCNLQVPLVVVPLVVVVVVVQQAAPAEEEEAWQFAPCVPPQRVVQEDFEAAPPVGGRHRHQLLVPDPPGHSVSHVVSQQAARAPDRHHHGHSRVNHRYYYYRQAHSVGDHDLVSVLVSLVVCLVVVHQEYEAADFDQDDDVSSLVSLVVSLVSNHAAEYEQDDDVVDGRTPPCPHPSYPYDYDDDDD

Radius of gyration: 31.28 Å; Cα contacts (8 Å, |Δi|>4): 539; chains: 1; bounding box: 88×38×78 Å

Secondary structure (DSSP, 8-state):
---------------------------PPPEEEEEEEESS--HHHHHHHHHHTT-EEEEE-SSSSEEEEEEEHHHHHHHTT-TTEEEEEE-----PPPTTTT-HHHHHTTHHHHHTTT-S-TT-EEEEEES---TT-TTTTTTEEEEEETTTTBS-----TTSBTTB--HHHHHHHHHH---SSSS---SSTTSEEEEEE-S-TTS---HHHHHHHHHHHHHTT-SEEEE---BSS--HHHHHHHHHHHHTT-EEEEE----TTPPPPBTTTSTTSEEE------

Sequence (285 aa):
MFHCVSLRIIKNIVLIFCAILVINGTALAADRDVIVGFHQSDVTAKEKLIHDNGGKLKKDFHLINAVSASVPEANIEKMKKDQRIKYIVNDSIFSAADEYSSSWGVQYIGSQPVHTQGINGAGVKIAVLDTGIDYNHSDLKNIYKGGYDFINNDPDPWDDNCLSYFQTCHGTHVSGIIAAEQNDFGVIGVAPGASIYAVKVLDAGGFGAASLVIAGIEWAVANDMNIISMSLASDEDNAAVLEAVNAAYNSGILLVAAGGNTDGGSVQYPAAYDSVIAVAAIDQA

Solvent-accessible surface area (backbone atoms only — not comparable to full-atom values): 16066 Å² total; per-residue (Å²): 132,90,79,92,85,86,89,81,90,84,89,82,86,79,86,80,82,84,78,86,78,87,74,88,72,77,76,76,66,56,68,41,54,26,34,42,30,37,76,66,89,48,70,70,62,51,52,49,53,38,45,77,50,70,20,46,80,74,45,80,48,88,92,48,58,32,30,37,29,40,29,33,50,83,40,48,74,58,48,72,69,38,89,59,47,68,46,78,43,71,58,71,84,83,71,82,66,55,32,56,79,66,22,61,67,39,48,71,78,48,34,59,74,40,43,76,72,72,50,28,45,65,89,43,37,36,31,39,47,25,26,8,26,54,57,79,38,90,54,36,40,86,36,46,74,52,52,35,15,59,74,82,68,45,76,70,20,55,36,57,15,53,80,43,101,90,38,62,37,53,26,34,52,55,47,36,54,46,25,11,30,82,74,92,51,75,40,39,20,60,19,35,46,22,33,40,26,24,26,11,27,20,37,61,86,70,50,57,54,70,70,35,47,40,51,45,51,53,49,35,55,76,64,71,36,47,31,40,40,29,86,50,63,37,93,64,88,47,72,67,54,52,51,45,48,46,52,39,33,75,72,66,28,47,38,37,19,28,22,60,90,58,90,90,53,74,64,14,29,65,13,62,39,92,61,27,47,55,42,80,88,83,82,87,130

Nearest PDB structures (foldseek):
  1v5i-assembly1_A  TM=9.255E-01  e=2.521E-18  Bacillus amyloliquefaciens
  1iav-assembly1_A  TM=9.743E-01  e=4.841E-17  Lederbergia lenta
  1c9m-assembly1_A  TM=9.730E-01  e=3.784E-17  Lederbergia lenta
  1st3-assembly1_A  TM=9.623E-01  e=7.922E-17  Lederbergia lenta
  1q5p-assembly1_A  TM=9.662E-01  e=1.379E-16  Lederbergia lenta

pLDDT: mean 86.83, std 18.47, range [32.44, 98.94]